Protein AF-A0A517RKE6-F1 (afdb_monomer_lite)

Sequence (267 aa):
MNTPPRKRRRRRPQQESSEEVYESPRRRRKKSSGKNQKKKASKPNVPVGLIAAVAGTVVIVIAIMVVDWKSLGQSIGLSSTSESLTKRLLSDQEEQASILASIKSEADAQAAGPKLIQLNEDMARTSFEISELQEAESLPLSERMALKKEFGEKSKASAARMAEEIQRIAKNPQLASTVRVIMSESGAARSRVTNELRLNKAKEGVNDDGYSPVTSSTELTNGMRIEFIDPFNMWKKGMISDVRNDGKVKVGSAFEYLDRDRLRIPD

Radius of gyration: 31.67 Å; chains: 1; bounding box: 51×92×103 Å

Secondary structure (DSSP, 8-state):
-----------------------------------------------HHHHHHHHHHHHHHHHHHHSS--S-----PPPHHHHHHHHHHHHHHHHHHHHHHH--SHHHHHHHHHHHHHHHHHHHHHHHHHHHHHHTT-S-HHHHHHHHHHHHHHHHHHHHHHHHHHHHHHTSHHHHHHHHHHHHHHHHHHHHHHHHHHHHHHHHGGG-TTEEE--TT----TT-EEEEE-TTS-EEEEEEEEE-TTS-EEETT-SSPBPGGGEEEE-

Structure (mmCIF, N/CA/C/O backbone):
data_AF-A0A517RKE6-F1
#
_entry.id   AF-A0A517RKE6-F1
#
loop_
_atom_site.group_PDB
_atom_site.id
_atom_site.type_symbol
_atom_site.label_atom_id
_atom_site.label_alt_id
_atom_site.label_comp_id
_atom_site.label_asym_id
_atom_site.label_entity_id
_atom_site.label_seq_id
_atom_site.pdbx_PDB_ins_code
_atom_site.Cartn_x
_atom_site.Cartn_y
_atom_site.Cartn_z
_atom_site.occupancy
_atom_site.B_iso_or_equiv
_atom_site.auth_seq_id
_atom_site.auth_comp_id
_atom_site.auth_asym_id
_atom_site.auth_atom_id
_atom_site.pdbx_PDB_model_num
ATOM 1 N N . MET A 1 1 ? 4.132 -50.942 70.464 1.00 34.34 1 MET A N 1
ATOM 2 C CA . MET A 1 1 ? 5.401 -51.530 70.939 1.00 34.34 1 MET A CA 1
ATOM 3 C C . MET A 1 1 ? 6.196 -52.066 69.750 1.00 34.34 1 MET A C 1
ATOM 5 O O . MET A 1 1 ? 5.630 -52.793 68.951 1.00 34.34 1 MET A O 1
ATOM 9 N N . ASN A 1 2 ? 7.456 -51.628 69.643 1.00 38.88 2 ASN A N 1
ATOM 10 C CA . ASN A 1 2 ? 8.681 -52.305 69.173 1.00 38.88 2 ASN A CA 1
ATOM 11 C C . ASN A 1 2 ? 8.657 -53.321 67.997 1.00 38.88 2 ASN A C 1
ATOM 13 O O . ASN A 1 2 ? 8.204 -54.449 68.135 1.00 38.88 2 ASN A O 1
ATOM 17 N N . THR A 1 3 ? 9.321 -52.945 66.893 1.00 48.56 3 THR A N 1
ATOM 18 C CA . THR A 1 3 ? 10.040 -53.800 65.901 1.00 48.56 3 THR A CA 1
ATOM 19 C C . THR A 1 3 ? 11.225 -54.560 66.548 1.00 48.56 3 THR A C 1
ATOM 21 O O . THR A 1 3 ? 11.686 -54.038 67.569 1.00 48.56 3 THR A O 1
ATOM 24 N N . PRO A 1 4 ? 11.830 -55.670 66.007 1.00 52.34 4 PRO A N 1
ATOM 25 C CA . PRO A 1 4 ? 12.577 -55.702 64.715 1.00 52.34 4 PRO A CA 1
ATOM 26 C C . PRO A 1 4 ? 12.740 -57.133 64.048 1.00 52.34 4 PRO A C 1
ATOM 28 O O . PRO A 1 4 ? 11.800 -57.910 64.146 1.00 52.34 4 PRO A O 1
ATOM 31 N N . PRO A 1 5 ? 13.812 -57.512 63.286 1.00 63.50 5 PRO A N 1
ATOM 32 C CA . PRO A 1 5 ? 13.819 -57.651 61.808 1.00 63.50 5 PRO A CA 1
ATOM 33 C C . PRO A 1 5 ? 14.438 -58.984 61.263 1.00 63.50 5 PRO A C 1
ATOM 35 O O . PRO A 1 5 ? 14.802 -59.849 62.052 1.00 63.50 5 PRO A O 1
ATOM 38 N N . ARG A 1 6 ? 14.665 -59.115 59.928 1.00 44.00 6 ARG A N 1
ATOM 39 C CA . ARG A 1 6 ? 15.804 -59.790 59.193 1.00 44.00 6 ARG A CA 1
ATOM 40 C C . ARG A 1 6 ? 15.348 -60.259 57.785 1.00 44.00 6 ARG A C 1
ATOM 42 O O . ARG A 1 6 ? 14.177 -60.527 57.607 1.00 44.00 6 ARG A O 1
ATOM 49 N N . LYS A 1 7 ? 16.155 -60.437 56.725 1.00 45.75 7 LYS A N 1
ATOM 50 C CA . LYS A 1 7 ? 17.602 -60.321 56.439 1.00 45.75 7 LYS A CA 1
ATOM 51 C C . LYS A 1 7 ? 17.782 -60.232 54.908 1.00 45.75 7 LYS A C 1
ATOM 53 O O . LYS A 1 7 ? 17.091 -60.909 54.159 1.00 45.75 7 LYS A O 1
ATOM 58 N N . ARG A 1 8 ? 18.783 -59.467 54.463 1.00 46.47 8 ARG A N 1
ATOM 59 C CA . ARG A 1 8 ? 19.349 -59.466 53.099 1.00 46.47 8 ARG A CA 1
ATOM 60 C C . ARG A 1 8 ? 19.766 -60.873 52.639 1.00 46.47 8 ARG A C 1
ATOM 62 O O . ARG A 1 8 ? 20.498 -61.539 53.368 1.00 46.47 8 ARG A O 1
ATOM 69 N N . ARG A 1 9 ? 19.526 -61.204 51.364 1.00 43.62 9 ARG A N 1
ATOM 70 C CA . ARG A 1 9 ? 20.436 -62.060 50.582 1.00 43.62 9 ARG A CA 1
ATOM 71 C C . ARG A 1 9 ? 20.782 -61.360 49.264 1.00 43.62 9 ARG A C 1
ATOM 73 O O . ARG A 1 9 ? 19.916 -60.843 48.570 1.00 43.62 9 ARG A O 1
ATOM 80 N N . ARG A 1 10 ? 22.083 -61.258 48.999 1.00 42.00 10 ARG A N 1
ATOM 81 C CA . ARG A 1 10 ? 22.723 -60.661 47.816 1.00 42.00 10 ARG A CA 1
ATOM 82 C C . ARG A 1 10 ? 23.441 -61.787 47.057 1.00 42.00 10 ARG A C 1
ATOM 84 O O . ARG A 1 10 ? 23.970 -62.665 47.733 1.00 42.00 10 ARG A O 1
ATOM 91 N N . ARG A 1 11 ? 23.608 -61.584 45.735 1.00 38.62 11 ARG A N 1
ATOM 92 C CA . ARG A 1 11 ? 24.621 -62.157 44.800 1.00 38.62 11 ARG A CA 1
ATOM 93 C C . ARG A 1 11 ? 24.336 -63.586 44.282 1.00 38.62 11 ARG A C 1
ATOM 95 O O . ARG A 1 11 ? 23.960 -64.419 45.084 1.00 38.62 11 ARG A O 1
ATOM 102 N N . ARG A 1 12 ? 24.548 -63.963 43.006 1.00 42.19 12 ARG A N 1
ATOM 103 C CA . ARG A 1 12 ? 25.047 -63.326 41.748 1.00 42.19 12 ARG A CA 1
ATOM 104 C C . ARG A 1 12 ? 24.775 -64.334 40.567 1.00 42.19 12 ARG A C 1
ATOM 106 O O . ARG A 1 12 ? 23.908 -65.173 40.770 1.00 42.19 12 ARG A O 1
ATOM 113 N N . PRO A 1 13 ? 25.397 -64.245 39.368 1.00 44.03 13 PRO A N 1
ATOM 114 C CA . PRO A 1 13 ? 24.747 -64.160 38.051 1.00 44.03 13 PRO A CA 1
ATOM 115 C C . PRO A 1 13 ? 24.769 -65.477 37.237 1.00 44.03 13 PRO A C 1
ATOM 117 O O . PRO A 1 13 ? 25.502 -66.402 37.574 1.00 44.03 13 PRO A O 1
ATOM 120 N N . GLN A 1 14 ? 24.075 -65.523 36.099 1.00 32.75 14 GLN A N 1
ATOM 121 C CA . GLN A 1 14 ? 24.435 -66.457 35.029 1.00 32.75 14 GLN A CA 1
ATOM 122 C C . GLN A 1 14 ? 24.325 -65.770 33.663 1.00 32.75 14 GLN A C 1
ATOM 124 O O . GLN A 1 14 ? 23.447 -64.933 33.457 1.00 32.75 14 GLN A O 1
ATOM 129 N N . GLN A 1 15 ? 25.322 -66.051 32.825 1.00 33.34 15 GLN A N 1
ATOM 130 C CA . GLN A 1 15 ? 25.652 -65.419 31.549 1.00 33.34 15 GLN A CA 1
ATOM 131 C C . GLN A 1 15 ? 24.703 -65.798 30.403 1.00 33.34 15 GLN A C 1
ATOM 133 O O . GLN A 1 15 ? 24.246 -66.931 30.320 1.00 33.34 15 GLN A O 1
ATOM 138 N N . GLU A 1 16 ? 24.483 -64.791 29.554 1.00 31.39 16 GLU A N 1
ATOM 139 C CA . GLU A 1 16 ? 24.402 -64.757 28.082 1.00 31.39 16 GLU A CA 1
ATOM 140 C C . GLU A 1 16 ? 24.050 -66.024 27.281 1.00 31.39 16 GLU A C 1
ATOM 142 O O . GLU A 1 16 ? 24.793 -67.001 27.256 1.00 31.39 16 GLU A O 1
ATOM 147 N N . SER A 1 17 ? 23.036 -65.872 26.422 1.00 31.25 17 SER A N 1
ATOM 148 C CA . SER A 1 17 ? 23.159 -66.232 25.006 1.00 31.25 17 SER A CA 1
ATOM 149 C C . SER A 1 17 ? 22.578 -65.110 24.138 1.00 31.25 17 SER A C 1
ATOM 151 O O . SER A 1 17 ? 21.454 -64.654 24.345 1.00 31.25 17 SER A O 1
ATOM 153 N N . SER A 1 18 ? 23.418 -64.668 23.214 1.00 31.77 18 SER A N 1
ATOM 154 C CA . SER A 1 18 ? 23.251 -63.740 22.097 1.00 31.77 18 SER A CA 1
ATOM 155 C C . SER A 1 18 ? 21.932 -63.843 21.322 1.00 31.77 18 SER A C 1
ATOM 157 O O . SER A 1 18 ? 21.554 -64.936 20.920 1.00 31.77 18 SER A O 1
ATOM 159 N N . GLU A 1 19 ? 21.288 -62.706 21.045 1.00 33.44 19 GLU A N 1
ATOM 160 C CA . GLU A 1 19 ? 21.171 -62.125 19.693 1.00 33.44 19 GLU A CA 1
ATOM 161 C C . GLU A 1 19 ? 20.311 -60.848 19.705 1.00 33.44 19 GLU A C 1
ATOM 163 O O . GLU A 1 19 ? 19.530 -60.581 20.619 1.00 33.44 19 GLU A O 1
ATOM 168 N N . GLU A 1 20 ? 20.587 -59.998 18.725 1.00 34.97 20 GLU A N 1
ATOM 169 C CA . GLU A 1 20 ? 20.408 -58.551 18.709 1.00 34.97 20 GLU A CA 1
ATOM 170 C C . GLU A 1 20 ? 18.948 -58.102 18.527 1.00 34.97 20 GLU A C 1
ATOM 172 O O . GLU A 1 20 ? 18.309 -58.386 17.517 1.00 34.97 20 GLU A O 1
ATOM 177 N N . VAL A 1 21 ? 18.441 -57.286 19.459 1.00 36.25 21 VAL A N 1
ATOM 178 C CA . VAL A 1 21 ? 17.276 -56.422 19.216 1.00 36.25 21 VAL A CA 1
ATOM 179 C C . VAL A 1 21 ? 17.723 -54.975 19.376 1.00 36.25 21 VAL A C 1
ATOM 181 O O . VAL A 1 21 ? 18.062 -54.517 20.466 1.00 36.25 21 VAL A O 1
ATOM 184 N N . TYR A 1 22 ? 17.744 -54.262 18.255 1.00 30.83 22 TYR A N 1
ATOM 185 C CA . TYR A 1 22 ? 18.091 -52.850 18.148 1.00 30.83 22 TYR A CA 1
ATOM 186 C C . TYR A 1 22 ? 17.104 -51.979 18.957 1.00 30.83 22 TYR A C 1
ATOM 188 O O . TYR A 1 22 ? 15.970 -51.740 18.538 1.00 30.83 22 TYR A O 1
ATOM 196 N N . GLU A 1 23 ? 17.522 -51.506 20.139 1.00 35.25 23 GLU A N 1
ATOM 197 C CA . GLU A 1 23 ? 16.774 -50.559 20.979 1.00 35.25 23 GLU A CA 1
ATOM 198 C C . GLU A 1 23 ? 17.012 -49.101 20.532 1.00 35.25 23 GLU A C 1
ATOM 200 O O . GLU A 1 23 ? 18.118 -48.568 20.598 1.00 35.25 23 GLU A O 1
ATOM 205 N N . SER A 1 24 ? 15.936 -48.414 20.136 1.00 41.75 24 SER A N 1
ATOM 206 C CA . SER A 1 24 ? 15.917 -46.960 19.900 1.00 41.75 24 SER A CA 1
ATOM 207 C C . SER A 1 24 ? 16.280 -46.130 21.160 1.00 41.75 24 SER A C 1
ATOM 209 O O . SER A 1 24 ? 16.018 -46.572 22.284 1.00 41.75 24 SER A O 1
ATOM 211 N N . PRO A 1 25 ? 16.833 -44.900 21.035 1.00 42.69 25 PRO A N 1
ATOM 212 C CA . PRO A 1 25 ? 17.435 -44.182 22.163 1.00 42.69 25 PRO A CA 1
ATOM 213 C C . PRO A 1 25 ? 16.426 -43.783 23.252 1.00 42.69 25 PRO A C 1
ATOM 215 O O . PRO A 1 25 ? 15.583 -42.894 23.098 1.00 42.69 25 PRO A O 1
ATOM 218 N N . ARG A 1 26 ? 16.561 -44.419 24.416 1.00 36.44 26 ARG A N 1
ATOM 219 C CA . ARG A 1 26 ? 15.717 -44.235 25.600 1.00 36.44 26 ARG A CA 1
ATOM 220 C C . ARG A 1 26 ? 15.965 -42.867 26.257 1.00 36.44 26 ARG A C 1
ATOM 222 O O . ARG A 1 26 ? 16.942 -42.645 26.971 1.00 36.44 26 ARG A O 1
ATOM 229 N N . ARG A 1 27 ? 15.035 -41.934 26.038 1.00 40.75 27 ARG A N 1
ATOM 230 C CA . ARG A 1 27 ? 15.009 -40.572 26.605 1.00 40.75 27 ARG A CA 1
ATOM 231 C C . ARG A 1 27 ? 15.005 -40.612 28.147 1.00 40.75 27 ARG A C 1
ATOM 233 O O . ARG A 1 27 ? 14.065 -41.099 28.777 1.00 40.75 27 ARG A O 1
ATOM 240 N N . ARG A 1 28 ? 16.062 -40.076 28.765 1.00 42.94 28 ARG A N 1
ATOM 241 C CA . ARG A 1 28 ? 16.289 -40.001 30.222 1.00 42.94 28 ARG A CA 1
ATOM 242 C C . ARG A 1 28 ? 15.148 -39.251 30.935 1.00 42.94 28 ARG A C 1
ATOM 244 O O . ARG A 1 28 ? 15.061 -38.027 30.856 1.00 42.94 28 ARG A O 1
ATOM 251 N N . ARG A 1 29 ? 14.291 -39.967 31.675 1.00 38.94 29 ARG A N 1
ATOM 252 C CA . ARG A 1 29 ? 13.269 -39.369 32.559 1.00 38.94 29 ARG A CA 1
ATOM 253 C C . ARG A 1 29 ? 13.948 -38.688 33.756 1.00 38.94 29 ARG A C 1
ATOM 255 O O . ARG A 1 29 ? 14.515 -39.362 34.616 1.00 38.94 29 ARG A O 1
ATOM 262 N N . LYS A 1 30 ? 13.899 -37.352 33.823 1.00 39.66 30 LYS A N 1
ATOM 263 C CA . LYS A 1 30 ? 14.250 -36.593 35.036 1.00 39.66 30 LYS A CA 1
ATOM 264 C C . LYS A 1 30 ? 13.141 -36.758 36.081 1.00 39.66 30 LYS A C 1
ATOM 266 O O . LYS A 1 30 ? 11.960 -36.654 35.764 1.00 39.66 30 LYS A O 1
ATOM 271 N N . LYS A 1 31 ? 13.561 -37.033 37.318 1.00 33.66 31 LYS A N 1
ATOM 272 C CA . LYS A 1 31 ? 12.717 -37.185 38.507 1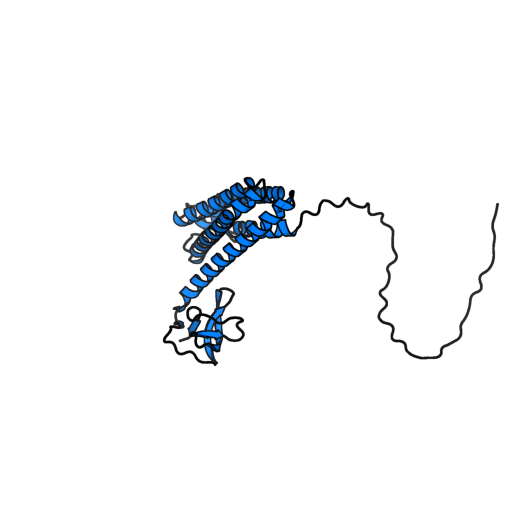.00 33.66 31 LYS A CA 1
ATOM 273 C C . LYS A 1 31 ? 11.985 -35.877 38.818 1.00 33.66 31 LYS A C 1
ATOM 275 O O . LYS A 1 31 ? 12.591 -34.809 38.818 1.00 33.66 31 LYS A O 1
ATOM 280 N N . SER A 1 32 ? 10.696 -36.003 39.104 1.00 37.50 32 SER A N 1
ATOM 281 C CA . SER A 1 32 ? 9.809 -34.955 39.597 1.00 37.50 32 SER A CA 1
ATOM 282 C C . SER A 1 32 ? 10.266 -34.455 40.970 1.00 37.50 32 SER A C 1
ATOM 284 O O . SER A 1 32 ? 10.219 -35.211 41.941 1.00 37.50 32 SER A O 1
ATOM 286 N N . SER A 1 33 ? 10.670 -33.186 41.067 1.00 35.09 33 SER A N 1
ATOM 287 C CA . SER A 1 33 ? 10.637 -32.450 42.333 1.00 35.09 33 SER A CA 1
ATOM 288 C C . SER A 1 33 ? 9.380 -31.582 42.355 1.00 35.09 33 SER A C 1
ATOM 290 O O . SER A 1 33 ? 9.033 -30.920 41.376 1.00 35.09 33 SER A O 1
ATOM 292 N N . GLY A 1 34 ? 8.640 -31.678 43.458 1.00 45.34 34 GLY A N 1
ATOM 293 C CA . GLY A 1 34 ? 7.351 -31.031 43.634 1.00 45.34 34 GLY A CA 1
ATOM 294 C C . GLY A 1 34 ? 7.454 -29.510 43.602 1.00 45.34 34 GLY A C 1
ATOM 295 O O . GLY A 1 34 ? 8.245 -28.900 44.318 1.00 45.34 34 GLY A O 1
ATOM 296 N N . LYS A 1 35 ? 6.581 -28.895 42.807 1.00 35.66 35 LYS A N 1
ATOM 297 C CA . LYS A 1 35 ? 6.149 -27.514 42.997 1.00 35.66 35 LYS A CA 1
ATOM 298 C C . LYS A 1 35 ? 4.649 -27.488 42.734 1.00 35.66 35 LYS A C 1
ATOM 300 O O . LYS A 1 35 ? 4.219 -27.629 41.594 1.00 35.66 35 LYS A O 1
ATOM 305 N N . ASN A 1 36 ? 3.866 -27.341 43.801 1.00 41.03 36 ASN A N 1
ATOM 306 C CA . ASN A 1 36 ? 2.440 -27.038 43.725 1.00 41.03 36 ASN A CA 1
ATOM 307 C C . ASN A 1 36 ? 2.265 -25.709 42.977 1.00 41.03 36 ASN A C 1
ATOM 309 O O . ASN A 1 36 ? 2.317 -24.633 43.574 1.00 41.03 36 ASN A O 1
ATOM 313 N N . GLN A 1 37 ? 2.094 -25.767 41.657 1.00 37.19 37 GLN A N 1
ATOM 314 C CA . GLN A 1 37 ? 1.622 -24.627 40.888 1.00 37.19 37 GLN A CA 1
ATOM 315 C C . GLN A 1 37 ? 0.110 -24.548 41.077 1.00 37.19 37 GLN A C 1
ATOM 317 O O . GLN A 1 37 ? -0.646 -25.375 40.573 1.00 37.19 37 GLN A O 1
ATOM 322 N N . LYS A 1 38 ? -0.318 -23.542 41.848 1.00 41.28 38 LYS A N 1
ATOM 323 C CA . LYS A 1 38 ? -1.710 -23.091 41.907 1.00 41.28 38 LYS A CA 1
ATOM 324 C C . LYS A 1 38 ? -2.243 -23.009 40.473 1.00 41.28 38 LYS A C 1
ATOM 326 O O . LYS A 1 38 ? -1.639 -22.322 39.647 1.00 41.28 38 LYS A O 1
ATOM 331 N N . LYS A 1 39 ? -3.354 -23.698 40.185 1.00 39.50 39 LYS A N 1
ATOM 332 C CA . LYS A 1 39 ? -4.101 -23.527 38.934 1.00 39.50 39 LYS A CA 1
ATOM 333 C C . LYS A 1 39 ? -4.463 -22.045 38.832 1.00 39.50 39 LYS A C 1
ATOM 335 O O . LYS A 1 39 ? -5.336 -21.571 39.553 1.00 39.50 39 LYS A O 1
ATOM 340 N N . LYS A 1 40 ? -3.735 -21.294 38.001 1.00 37.28 40 LYS A N 1
ATOM 341 C CA . LYS A 1 40 ? -4.142 -19.941 37.628 1.00 37.28 40 LYS A CA 1
ATOM 342 C C . LYS A 1 40 ? -5.471 -20.096 36.903 1.00 37.28 40 LYS A C 1
ATOM 344 O O . LYS A 1 40 ? -5.540 -20.845 35.931 1.00 37.28 40 LYS A O 1
ATOM 349 N N . ALA A 1 41 ? -6.504 -19.425 37.404 1.00 37.78 41 ALA A N 1
ATOM 350 C CA . ALA A 1 41 ? -7.743 -19.242 36.672 1.00 37.78 41 ALA A CA 1
ATOM 351 C C . ALA A 1 41 ? -7.386 -18.788 35.251 1.00 37.78 41 ALA A C 1
ATOM 353 O O . ALA A 1 41 ? -6.631 -17.824 35.076 1.00 37.78 41 ALA A O 1
ATOM 354 N N . SER A 1 42 ? -7.853 -19.534 34.251 1.00 38.16 42 SER A N 1
ATOM 355 C CA . SER A 1 42 ? -7.727 -19.144 32.856 1.00 38.16 42 SER A CA 1
ATOM 356 C C . SER A 1 42 ? -8.440 -17.807 32.705 1.00 38.16 42 SER A C 1
ATOM 358 O O . SER A 1 42 ? -9.665 -17.737 32.799 1.00 38.16 42 SER A O 1
ATOM 360 N N . LYS A 1 43 ? -7.670 -16.734 32.515 1.00 45.28 43 LYS A N 1
ATOM 361 C CA . LYS A 1 43 ? -8.223 -15.487 31.991 1.00 45.28 43 LYS A CA 1
ATOM 362 C C . LYS A 1 43 ? -8.943 -15.825 30.678 1.00 45.28 43 LYS A C 1
ATOM 364 O O . LYS A 1 43 ? -8.468 -16.720 29.972 1.00 45.28 43 LYS A O 1
ATOM 369 N N . PRO A 1 44 ? -10.065 -15.164 30.355 1.00 41.47 44 PRO A N 1
ATOM 370 C CA . PRO A 1 44 ? -10.748 -15.405 29.094 1.00 41.47 44 PRO A CA 1
ATOM 371 C C . PRO A 1 44 ? -9.736 -15.210 27.963 1.00 41.47 44 PRO A C 1
ATOM 373 O O . PRO A 1 44 ? -9.052 -14.186 27.910 1.00 41.47 44 PRO A O 1
ATOM 376 N N . ASN A 1 45 ? -9.588 -16.231 27.118 1.00 43.91 45 ASN A N 1
ATOM 377 C CA . ASN A 1 45 ? -8.782 -16.162 25.908 1.00 43.91 45 ASN A CA 1
ATOM 378 C C . ASN A 1 45 ? -9.397 -15.084 25.014 1.00 43.91 45 ASN A C 1
ATOM 380 O O . ASN A 1 45 ? -10.311 -15.362 24.242 1.00 43.91 45 ASN A O 1
ATOM 384 N N . VAL A 1 46 ? -8.910 -13.849 25.124 1.00 46.75 46 VAL A N 1
ATOM 385 C CA . VAL A 1 46 ? -9.116 -12.859 24.071 1.00 46.75 46 VAL A CA 1
ATOM 386 C C . VAL A 1 46 ? -8.433 -13.450 22.838 1.00 46.75 46 VAL A C 1
ATOM 388 O O . VAL A 1 46 ? -7.243 -13.776 22.916 1.00 46.75 46 VAL A O 1
ATOM 391 N N . PRO A 1 47 ? -9.157 -13.695 21.735 1.00 47.09 47 PRO A N 1
ATOM 392 C CA . PRO A 1 47 ? -8.595 -14.393 20.595 1.00 47.09 47 PRO A CA 1
ATOM 393 C C . PRO A 1 47 ? -7.480 -13.525 20.016 1.00 47.09 47 PRO A C 1
ATOM 395 O O . PRO A 1 47 ? -7.724 -12.482 19.415 1.00 47.09 47 PRO A O 1
ATOM 398 N N . VAL A 1 48 ? -6.239 -13.976 20.200 1.00 46.91 48 VAL A N 1
ATOM 399 C CA . VAL A 1 48 ? -5.006 -13.323 19.733 1.00 46.91 48 VAL A CA 1
ATOM 400 C C . VAL A 1 48 ? -5.085 -12.965 18.239 1.00 46.91 48 VAL A C 1
ATOM 402 O O . VAL A 1 48 ? -4.516 -11.968 17.811 1.00 46.91 48 VAL A O 1
ATOM 405 N N . GLY A 1 49 ? -5.866 -13.716 17.454 1.00 43.19 49 GLY A N 1
ATOM 406 C CA . GLY A 1 49 ? -6.108 -13.452 16.034 1.00 43.19 49 GLY A CA 1
ATOM 407 C C . GLY A 1 49 ? -6.943 -12.204 15.720 1.00 43.19 49 GLY A C 1
ATOM 408 O O . GLY A 1 49 ? -6.774 -11.646 14.640 1.00 43.19 49 GLY A O 1
ATOM 409 N N . LEU A 1 50 ? -7.810 -11.743 16.630 1.00 43.28 50 LEU A N 1
ATOM 410 C CA . LEU A 1 50 ? -8.517 -10.466 16.475 1.00 43.28 50 LEU A CA 1
ATOM 411 C C . LEU A 1 50 ? -7.555 -9.306 16.727 1.00 43.28 50 LEU A C 1
ATOM 413 O O . LEU A 1 50 ? -7.457 -8.396 15.915 1.00 43.28 50 LEU A O 1
ATOM 417 N N . ILE A 1 51 ? -6.786 -9.384 17.815 1.00 41.91 51 ILE A N 1
ATOM 418 C CA . ILE A 1 51 ? -5.774 -8.373 18.126 1.00 41.91 51 ILE A CA 1
ATOM 419 C C . ILE A 1 51 ? -4.755 -8.300 16.984 1.00 41.91 51 ILE A C 1
ATOM 421 O O . ILE A 1 51 ? -4.428 -7.205 16.569 1.00 41.91 51 ILE A O 1
ATOM 425 N N . ALA A 1 52 ? -4.320 -9.425 16.410 1.00 46.84 52 ALA A N 1
ATOM 426 C CA . ALA A 1 52 ? -3.373 -9.434 15.293 1.00 46.84 52 ALA A CA 1
ATOM 427 C C . ALA A 1 52 ? -3.957 -8.902 13.969 1.00 46.84 52 ALA A C 1
ATOM 429 O O . ALA A 1 52 ? -3.283 -8.139 13.285 1.00 46.84 52 ALA A O 1
ATOM 430 N N . ALA A 1 53 ? -5.193 -9.269 13.607 1.00 46.25 53 ALA A N 1
ATOM 431 C CA . ALA A 1 53 ? -5.824 -8.792 12.371 1.00 46.25 53 ALA A CA 1
ATOM 432 C C . ALA A 1 53 ? -6.113 -7.289 12.430 1.00 46.25 53 ALA A C 1
ATOM 434 O O . ALA A 1 53 ? -5.841 -6.563 11.479 1.00 46.25 53 ALA A O 1
ATOM 435 N N . VAL A 1 54 ? -6.597 -6.817 13.578 1.00 46.94 54 VAL A N 1
ATOM 436 C CA . VAL A 1 54 ? -6.964 -5.416 13.740 1.00 46.94 54 VAL A CA 1
ATOM 437 C C . VAL A 1 54 ? -5.740 -4.541 14.054 1.00 46.94 54 VAL A C 1
ATOM 439 O O . VAL A 1 54 ? -5.631 -3.428 13.535 1.00 46.94 54 VAL A O 1
ATOM 442 N N . ALA A 1 55 ? -4.751 -5.062 14.794 1.00 43.41 55 ALA A N 1
ATOM 443 C CA . ALA A 1 55 ? -3.446 -4.412 14.916 1.00 43.41 55 ALA A CA 1
ATOM 444 C C . ALA A 1 55 ? -2.714 -4.365 13.572 1.00 43.41 55 ALA A C 1
ATOM 446 O O . ALA A 1 55 ? -2.057 -3.372 13.309 1.00 43.41 55 ALA A O 1
ATOM 447 N N . GLY A 1 56 ? -2.854 -5.360 12.691 1.00 46.53 56 GLY A N 1
ATOM 448 C CA . GLY A 1 56 ? -2.246 -5.334 11.356 1.00 46.53 56 GLY A CA 1
ATOM 449 C C . GLY A 1 56 ? -2.673 -4.112 10.538 1.00 46.53 56 GLY A C 1
ATOM 450 O O . GLY A 1 56 ? -1.833 -3.412 9.985 1.00 46.53 56 GLY A O 1
ATOM 451 N N . THR A 1 57 ? -3.964 -3.785 10.540 1.00 47.31 57 THR A N 1
ATOM 452 C CA . THR A 1 57 ? -4.501 -2.590 9.868 1.00 47.31 57 THR A CA 1
ATOM 453 C C . THR A 1 57 ? -4.111 -1.275 10.546 1.00 47.31 57 THR A C 1
ATOM 455 O O . THR A 1 57 ? -3.700 -0.342 9.859 1.00 47.31 57 THR A O 1
ATOM 458 N N . VAL A 1 58 ? -4.168 -1.201 11.882 1.00 45.47 58 VAL A N 1
ATOM 459 C CA . VAL A 1 58 ? -3.857 0.030 12.639 1.00 45.47 58 VAL A CA 1
ATOM 460 C C . VAL A 1 58 ? -2.351 0.331 12.662 1.00 45.47 58 VAL A C 1
ATOM 462 O O . VAL A 1 58 ? -1.936 1.478 12.504 1.00 45.47 58 VAL A O 1
ATOM 465 N N . VAL A 1 59 ? -1.501 -0.690 12.802 1.00 45.00 59 VAL A N 1
ATOM 466 C CA . VAL A 1 59 ? -0.041 -0.542 12.940 1.00 45.00 59 VAL A CA 1
ATOM 467 C C . VAL A 1 59 ? 0.614 -0.055 11.649 1.00 45.00 59 VAL A C 1
ATOM 469 O O . VAL A 1 59 ? 1.556 0.732 11.718 1.00 45.00 59 VAL A O 1
ATOM 472 N N . ILE A 1 60 ? 0.112 -0.442 10.471 1.00 46.94 60 ILE A N 1
ATOM 473 C CA . ILE A 1 60 ? 0.717 -0.001 9.203 1.00 46.94 60 ILE A CA 1
ATOM 474 C C . ILE A 1 60 ? 0.496 1.506 8.987 1.00 46.94 60 ILE A C 1
ATOM 476 O O . ILE A 1 60 ? 1.368 2.167 8.433 1.00 46.94 60 ILE A O 1
ATOM 480 N N . VAL A 1 61 ? -0.609 2.100 9.467 1.00 42.56 61 VAL A N 1
ATOM 481 C CA . VAL A 1 61 ? -0.787 3.566 9.380 1.00 42.56 61 VAL A CA 1
ATOM 482 C C . VAL A 1 61 ? 0.187 4.308 10.310 1.00 42.56 61 VAL A C 1
ATOM 484 O O . VAL A 1 61 ? 0.737 5.341 9.940 1.00 42.56 61 VAL A O 1
ATOM 487 N N . ILE A 1 62 ? 0.473 3.752 11.492 1.00 41.56 62 ILE A N 1
ATOM 488 C CA . ILE A 1 62 ? 1.470 4.302 12.428 1.00 41.56 62 ILE A CA 1
ATOM 489 C C . ILE A 1 62 ? 2.886 4.204 11.840 1.00 41.56 62 ILE A C 1
ATOM 491 O O . ILE A 1 62 ? 3.707 5.094 12.060 1.00 41.56 62 ILE A O 1
ATOM 495 N N . ALA A 1 63 ? 3.183 3.142 11.085 1.00 41.41 63 ALA A N 1
ATOM 496 C CA . ALA A 1 63 ? 4.518 2.900 10.546 1.00 41.41 63 ALA A CA 1
ATOM 497 C C . ALA A 1 63 ? 4.990 4.011 9.591 1.00 41.41 63 ALA A C 1
ATOM 499 O O . ALA A 1 63 ? 6.140 4.434 9.692 1.00 41.41 63 ALA A O 1
ATOM 500 N N . ILE A 1 64 ? 4.089 4.547 8.759 1.00 47.34 64 ILE A N 1
ATOM 501 C CA . ILE A 1 64 ? 4.380 5.657 7.832 1.00 47.34 64 ILE A CA 1
ATOM 502 C C . ILE A 1 64 ? 4.770 6.942 8.583 1.00 47.34 64 ILE A C 1
ATOM 504 O O . ILE A 1 64 ? 5.628 7.688 8.127 1.00 47.34 64 ILE A O 1
ATOM 508 N N . MET A 1 65 ? 4.198 7.174 9.769 1.00 47.75 65 MET A N 1
ATOM 509 C CA . MET A 1 65 ? 4.459 8.371 10.583 1.00 47.75 65 MET A CA 1
ATOM 510 C C . MET A 1 65 ? 5.634 8.216 11.567 1.00 47.75 65 MET A C 1
ATOM 512 O O . MET A 1 65 ? 6.182 9.213 12.040 1.00 47.75 65 MET A O 1
ATOM 516 N N . VAL A 1 66 ? 6.006 6.987 11.946 1.00 41.59 66 VAL A N 1
ATOM 517 C CA . VAL A 1 66 ? 6.911 6.747 13.089 1.00 41.59 66 VAL A CA 1
ATOM 518 C C . VAL A 1 66 ? 8.250 6.117 12.704 1.00 41.59 66 VAL A C 1
ATOM 520 O O . VAL A 1 66 ? 9.228 6.346 13.423 1.00 41.59 66 VAL A O 1
ATOM 523 N N . VAL A 1 67 ? 8.341 5.328 11.629 1.00 38.56 67 VAL A N 1
ATOM 524 C CA . VAL A 1 67 ? 9.446 4.358 11.529 1.00 38.56 67 VAL A CA 1
ATOM 525 C C . VAL A 1 67 ? 10.770 4.933 11.017 1.00 38.56 67 VAL A C 1
ATOM 527 O O . VAL A 1 67 ? 11.787 4.449 11.502 1.00 38.56 67 VAL A O 1
ATOM 530 N N . ASP A 1 68 ? 10.821 6.011 10.220 1.00 41.19 68 ASP A N 1
ATOM 531 C CA . ASP A 1 68 ? 12.105 6.388 9.582 1.00 41.19 68 ASP A CA 1
ATOM 532 C C . ASP A 1 68 ? 12.596 7.837 9.707 1.00 41.19 68 ASP A C 1
ATOM 534 O O . ASP A 1 68 ? 13.408 8.304 8.921 1.00 41.19 68 ASP A O 1
ATOM 538 N N . TRP A 1 69 ? 12.172 8.587 10.726 1.00 45.69 69 TRP A N 1
ATOM 539 C CA . TRP A 1 69 ? 12.626 9.983 10.912 1.00 45.69 69 TRP A CA 1
ATOM 540 C C . TRP A 1 69 ? 13.537 10.161 12.132 1.00 45.69 69 TRP A C 1
ATOM 542 O O . TRP A 1 69 ? 13.367 11.074 12.949 1.00 45.69 69 TRP A O 1
ATOM 552 N N . LYS A 1 70 ? 14.460 9.221 12.345 1.00 35.75 70 LYS A N 1
ATOM 553 C CA . LYS A 1 70 ? 15.405 9.221 13.473 1.00 35.75 70 LYS A CA 1
ATOM 554 C C . LYS A 1 70 ? 16.726 9.932 13.124 1.00 35.75 70 LYS A C 1
ATOM 556 O O . LYS A 1 70 ? 17.758 9.287 13.171 1.00 35.75 70 LYS A O 1
ATOM 561 N N . SER A 1 71 ? 16.724 11.246 12.880 1.00 31.17 71 SER A N 1
ATOM 562 C CA . SER A 1 71 ? 17.838 12.129 13.302 1.00 31.17 71 SER A CA 1
ATOM 563 C C . SER A 1 71 ? 17.646 13.596 12.900 1.00 31.17 71 SER A C 1
ATOM 565 O O . SER A 1 71 ? 17.331 13.873 11.750 1.00 31.17 71 SER A O 1
ATOM 567 N N . LEU A 1 72 ? 18.016 14.483 13.837 1.00 35.44 72 LEU A N 1
ATOM 568 C CA . LEU A 1 72 ? 18.446 15.887 13.673 1.00 35.44 72 LEU A CA 1
ATOM 569 C C . LEU A 1 72 ? 17.356 16.964 13.544 1.00 35.44 72 LEU A C 1
ATOM 571 O O . LEU A 1 72 ? 16.341 16.785 12.895 1.00 35.44 72 LEU A O 1
ATOM 575 N N . GLY A 1 73 ? 17.540 18.055 14.294 1.00 33.75 73 GLY A N 1
ATOM 576 C CA . GLY A 1 73 ? 16.470 18.949 14.729 1.00 33.75 73 GLY A CA 1
ATOM 577 C C . GLY A 1 73 ? 16.396 20.336 14.083 1.00 33.75 73 GLY A C 1
ATOM 578 O O . GLY A 1 73 ? 17.245 20.741 13.303 1.00 33.75 73 GLY A O 1
ATOM 579 N N . GLN A 1 74 ? 15.369 21.037 14.577 1.00 37.03 74 GLN A N 1
ATOM 580 C CA . GLN A 1 74 ? 14.930 22.428 14.406 1.00 37.03 74 GLN A CA 1
ATOM 581 C C . GLN A 1 74 ? 14.190 22.837 13.11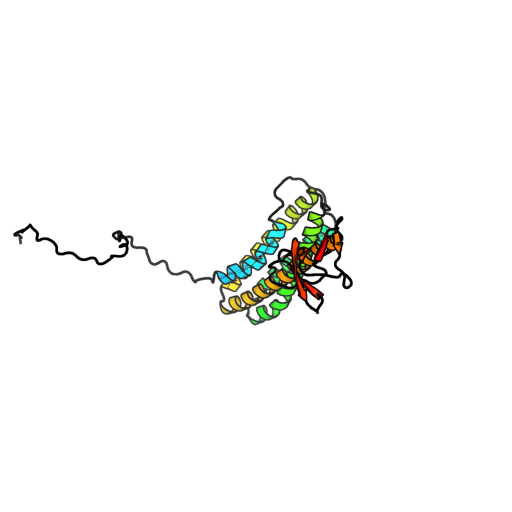8 1.00 37.03 74 GLN A C 1
ATOM 583 O O . GLN A 1 74 ? 14.394 22.337 12.022 1.00 37.03 74 GLN A O 1
ATOM 588 N N . SER A 1 75 ? 13.214 23.705 13.384 1.00 40.94 75 SER A N 1
ATOM 589 C CA . SER A 1 75 ? 11.976 24.045 12.680 1.00 40.94 75 SER A CA 1
ATOM 590 C C . SER A 1 75 ? 12.144 24.950 11.466 1.00 40.94 75 SER A C 1
ATOM 592 O O . SER A 1 75 ? 12.912 25.898 11.564 1.00 40.94 75 SER A O 1
ATOM 594 N N . ILE A 1 76 ? 11.302 24.749 10.445 1.00 39.72 76 ILE A N 1
ATOM 595 C CA . ILE A 1 76 ? 10.749 25.750 9.507 1.00 39.72 76 ILE A CA 1
ATOM 596 C C . ILE A 1 76 ? 9.433 25.172 8.934 1.00 39.72 76 ILE A C 1
ATOM 598 O O . ILE A 1 76 ? 9.220 23.961 8.996 1.00 39.72 76 ILE A O 1
ATOM 602 N N . GLY A 1 77 ? 8.531 26.055 8.488 1.00 47.59 77 GLY A N 1
ATOM 603 C CA . GLY A 1 77 ? 7.179 25.748 8.011 1.00 47.59 77 GLY A CA 1
ATOM 604 C C . GLY A 1 77 ? 7.119 24.756 6.849 1.00 47.59 77 GLY A C 1
ATOM 605 O O . GLY A 1 77 ? 8.063 24.619 6.081 1.00 47.59 77 GLY A O 1
ATOM 606 N N . LEU A 1 78 ? 5.991 24.059 6.772 1.00 54.66 78 LEU A N 1
ATOM 607 C CA . LEU A 1 78 ? 5.735 22.957 5.856 1.00 54.66 78 LEU A CA 1
ATOM 608 C C . LEU A 1 78 ? 5.371 23.468 4.462 1.00 54.66 78 LEU A C 1
ATOM 610 O O . LEU A 1 78 ? 4.631 24.444 4.330 1.00 54.66 78 LEU A O 1
ATOM 614 N N . SER A 1 79 ? 5.820 22.778 3.416 1.00 62.56 79 SER A N 1
ATOM 615 C CA . SER A 1 79 ? 5.222 22.916 2.089 1.00 62.56 79 SER A CA 1
ATOM 616 C C . SER A 1 79 ? 3.715 22.629 2.164 1.00 62.56 79 SER A C 1
ATOM 618 O O . SER A 1 79 ? 3.280 21.641 2.762 1.00 62.56 79 SER A O 1
ATOM 620 N N . SER A 1 80 ? 2.900 23.485 1.539 1.00 65.19 80 SER A N 1
ATOM 621 C CA . SER A 1 80 ? 1.431 23.408 1.608 1.00 65.19 80 SER A CA 1
ATOM 622 C C . SER A 1 80 ? 0.886 22.041 1.173 1.00 65.19 80 SER A C 1
ATOM 624 O O . SER A 1 80 ? -0.079 21.542 1.753 1.00 65.19 80 SER A O 1
ATOM 626 N N . THR A 1 81 ? 1.540 21.398 0.201 1.00 72.50 81 THR A N 1
ATOM 627 C CA . THR A 1 81 ? 1.194 20.057 -0.282 1.00 72.50 81 THR A CA 1
ATOM 628 C C . THR A 1 81 ? 1.412 18.990 0.791 1.00 72.50 81 THR A C 1
ATOM 630 O O . THR A 1 81 ? 0.483 18.247 1.102 1.00 72.50 81 THR A O 1
ATOM 633 N N . SER A 1 82 ? 2.590 18.928 1.420 1.00 69.81 82 SER A N 1
ATOM 634 C CA . SER A 1 82 ? 2.890 17.890 2.417 1.00 69.81 82 SER A CA 1
ATOM 635 C C . SER A 1 82 ? 2.074 18.050 3.699 1.00 69.81 82 SER A C 1
ATOM 637 O O . SER A 1 82 ? 1.595 17.061 4.262 1.00 69.81 82 SER A O 1
ATOM 639 N N . GLU A 1 83 ? 1.834 19.292 4.121 1.00 72.88 83 GLU A N 1
ATOM 640 C CA . GLU A 1 83 ? 0.948 19.604 5.238 1.00 72.88 83 GLU A CA 1
ATOM 641 C C . GLU A 1 83 ? -0.487 19.148 4.950 1.00 72.88 83 GLU A C 1
ATOM 643 O O . GLU A 1 83 ? -1.117 18.522 5.805 1.00 72.88 83 GLU A O 1
ATOM 648 N N . SER A 1 84 ? -0.997 19.408 3.740 1.00 81.06 84 SER A N 1
ATOM 649 C CA . SER A 1 84 ? -2.349 19.001 3.344 1.00 81.06 84 SER A CA 1
ATOM 650 C C . SER A 1 84 ? -2.521 17.478 3.328 1.00 81.06 84 SER A C 1
ATOM 652 O O . SER A 1 84 ? -3.498 16.972 3.884 1.00 81.06 84 SER A O 1
ATOM 654 N N . LEU A 1 85 ? -1.543 16.739 2.793 1.00 80.12 85 LEU A N 1
ATOM 655 C CA . LEU A 1 85 ? -1.560 15.274 2.763 1.00 80.12 85 LEU A CA 1
ATOM 656 C C . LEU A 1 85 ? -1.472 14.684 4.170 1.00 80.12 85 LEU A C 1
ATOM 658 O O . LEU A 1 85 ? -2.195 13.751 4.511 1.00 80.12 85 LEU A O 1
ATOM 662 N N . THR A 1 86 ? -0.634 15.261 5.027 1.00 77.50 86 THR A N 1
ATOM 663 C CA . THR A 1 86 ? -0.470 14.784 6.406 1.00 77.50 86 THR A CA 1
ATOM 664 C C . THR A 1 86 ? -1.714 15.078 7.251 1.00 77.50 86 THR A C 1
ATOM 666 O O . THR A 1 86 ? -2.144 14.228 8.034 1.00 77.50 86 THR A O 1
ATOM 669 N N . LYS A 1 87 ? -2.352 16.242 7.052 1.00 82.94 87 LYS A N 1
ATOM 670 C CA . LYS A 1 87 ? -3.662 16.572 7.639 1.00 82.94 87 LYS A CA 1
ATOM 671 C C . LYS A 1 87 ? -4.749 15.617 7.167 1.00 82.94 87 LYS A C 1
ATOM 673 O O . LYS A 1 87 ? -5.530 15.161 7.997 1.00 82.94 87 LYS A O 1
ATOM 678 N N . ARG A 1 88 ? -4.779 15.288 5.872 1.00 83.31 88 ARG A N 1
ATOM 679 C CA . ARG A 1 88 ? -5.716 14.306 5.315 1.00 83.31 88 ARG A CA 1
ATOM 680 C C . ARG A 1 88 ? -5.521 12.937 5.958 1.00 83.31 88 ARG A C 1
ATOM 682 O O . ARG A 1 88 ? -6.471 12.396 6.505 1.00 83.31 88 ARG A O 1
ATOM 689 N N . LEU A 1 89 ? -4.283 12.443 6.019 1.00 83.31 89 LEU A N 1
ATOM 690 C CA . LEU A 1 89 ? -3.980 11.155 6.644 1.00 83.31 89 LEU A CA 1
ATOM 691 C C . LEU A 1 89 ? -4.381 11.118 8.128 1.00 83.31 89 LEU A C 1
ATOM 693 O O . LEU A 1 89 ? -4.865 10.095 8.613 1.00 83.31 89 LEU A O 1
ATOM 697 N N . LEU A 1 90 ? -4.195 12.223 8.857 1.00 82.75 90 LEU A N 1
ATOM 698 C CA . LEU A 1 90 ? -4.646 12.334 10.245 1.00 82.75 90 LEU A CA 1
ATOM 699 C C . LEU A 1 90 ? -6.179 12.358 10.349 1.00 82.75 90 LEU A C 1
ATOM 701 O O . LEU A 1 90 ? -6.730 11.683 11.214 1.00 82.75 90 LEU A O 1
ATOM 705 N N . SER A 1 91 ? -6.857 13.101 9.472 1.00 87.00 91 SER A N 1
ATOM 706 C CA . SER A 1 91 ? -8.322 13.137 9.401 1.00 87.00 91 SER A CA 1
ATOM 707 C C . SER A 1 91 ? -8.891 11.740 9.160 1.00 87.00 91 SER A C 1
ATOM 709 O O . SER A 1 91 ? -9.785 11.311 9.885 1.00 87.00 91 SER A O 1
ATOM 711 N N . ASP A 1 92 ? -8.312 10.991 8.220 1.00 86.38 92 ASP A N 1
ATOM 712 C CA . ASP A 1 92 ? -8.711 9.614 7.932 1.00 86.38 92 ASP A CA 1
ATOM 713 C C . ASP A 1 92 ? -8.479 8.711 9.161 1.00 86.38 92 ASP A C 1
ATOM 715 O O . ASP A 1 92 ? -9.330 7.899 9.520 1.00 86.38 92 ASP A O 1
ATOM 719 N N . GLN A 1 93 ? -7.362 8.876 9.885 1.00 83.06 93 GLN A N 1
ATOM 720 C CA . GLN A 1 93 ? -7.117 8.135 11.135 1.00 83.06 93 GLN A CA 1
ATOM 721 C C . GLN A 1 93 ? -8.177 8.433 12.205 1.00 83.06 93 GLN A C 1
ATOM 723 O O . GLN A 1 93 ? -8.644 7.526 12.896 1.00 83.06 93 GLN A O 1
ATOM 728 N N . GLU A 1 94 ? -8.526 9.704 12.392 1.00 87.06 94 GLU A N 1
ATOM 729 C CA . GLU A 1 94 ? -9.537 10.125 13.366 1.00 87.06 94 GLU A CA 1
ATOM 730 C C . GLU A 1 94 ? -10.935 9.635 12.978 1.00 87.06 94 GLU A C 1
ATOM 732 O O . GLU A 1 94 ? -11.693 9.175 13.837 1.00 87.06 94 GLU A O 1
ATOM 737 N N . GLU A 1 95 ? -11.260 9.656 11.689 1.00 89.56 95 GLU A N 1
ATOM 738 C CA . GLU A 1 95 ? -12.503 9.106 11.169 1.00 89.56 95 GLU A CA 1
ATOM 739 C C . GLU A 1 95 ? -12.565 7.584 11.354 1.00 89.56 95 GLU A C 1
ATOM 741 O O . GLU A 1 95 ? -13.592 7.072 11.805 1.00 89.56 95 GLU A O 1
ATOM 746 N N . GLN A 1 96 ? -11.465 6.858 11.136 1.00 86.31 96 GLN A N 1
ATOM 747 C CA . GLN A 1 96 ? -11.380 5.428 11.445 1.00 86.31 96 GLN A CA 1
ATOM 748 C C . GLN A 1 96 ? -11.666 5.149 12.926 1.00 86.31 96 GLN A C 1
ATOM 750 O O . GLN A 1 96 ? -12.452 4.254 13.251 1.00 86.31 96 GLN A O 1
ATOM 755 N N . ALA A 1 97 ? -11.070 5.932 13.832 1.00 84.75 97 ALA A N 1
ATOM 756 C CA . ALA A 1 97 ? -11.310 5.819 15.269 1.00 84.75 97 ALA A CA 1
ATOM 757 C C . ALA A 1 97 ? -12.777 6.103 15.629 1.00 84.75 97 ALA A C 1
ATOM 759 O O . ALA A 1 97 ? -13.370 5.373 16.423 1.00 84.75 97 ALA A O 1
ATOM 760 N N . SER A 1 98 ? -13.375 7.123 15.010 1.00 89.12 98 SER A N 1
ATOM 761 C CA . SER A 1 98 ? -14.784 7.484 15.190 1.00 89.12 98 SER A CA 1
ATOM 762 C C . SER A 1 98 ? -15.729 6.378 14.713 1.00 89.12 98 SER A C 1
ATOM 764 O O . SER A 1 98 ? -16.650 5.985 15.433 1.00 89.12 98 SER A O 1
ATOM 766 N N . ILE A 1 99 ? -15.461 5.798 13.538 1.00 89.31 99 ILE A N 1
ATOM 767 C CA . ILE A 1 99 ? -16.230 4.667 13.014 1.00 89.31 99 ILE A CA 1
ATOM 768 C C . ILE A 1 99 ? -16.138 3.480 13.977 1.00 89.31 99 ILE A C 1
ATOM 770 O O . ILE A 1 99 ? -17.171 2.936 14.365 1.00 89.31 99 ILE A O 1
ATOM 774 N N . LEU A 1 100 ? -14.939 3.115 14.436 1.00 86.81 100 LEU A N 1
ATOM 775 C CA . LEU A 1 100 ? -14.766 2.020 15.397 1.00 86.81 100 LEU A CA 1
ATOM 776 C C . LEU A 1 100 ? -15.495 2.278 16.725 1.00 86.81 100 LEU A C 1
ATOM 778 O O . LEU A 1 100 ? -16.118 1.362 17.267 1.00 86.81 100 LEU A O 1
ATOM 782 N N . ALA A 1 101 ? -15.478 3.516 17.223 1.00 88.81 101 ALA A N 1
ATOM 783 C CA . ALA A 1 101 ? -16.220 3.914 18.419 1.00 88.81 101 ALA A CA 1
ATOM 784 C C . ALA A 1 101 ? -17.743 3.821 18.228 1.00 88.81 101 ALA A C 1
ATOM 786 O O . ALA A 1 101 ? -18.473 3.483 19.164 1.00 88.81 101 ALA A O 1
ATOM 787 N N . SER A 1 102 ? -18.236 4.071 17.011 1.00 92.00 102 SER A N 1
ATOM 788 C CA . SER A 1 102 ? -19.668 4.002 16.702 1.00 92.00 102 SER A CA 1
ATOM 789 C C . SER A 1 102 ? -20.225 2.570 16.683 1.00 92.00 102 SER A C 1
ATOM 791 O O . SER A 1 102 ? -21.418 2.378 16.912 1.00 92.00 102 SER A O 1
ATOM 793 N N . ILE A 1 103 ? -19.374 1.555 16.482 1.00 90.00 103 ILE A N 1
ATOM 794 C CA . ILE A 1 103 ? -19.785 0.151 16.368 1.00 90.00 103 ILE A CA 1
ATOM 795 C C . ILE A 1 103 ? -20.213 -0.406 17.737 1.00 90.00 103 ILE A C 1
ATOM 797 O O . ILE A 1 103 ? -19.380 -0.694 18.609 1.00 90.00 103 ILE A O 1
ATOM 801 N N . LYS A 1 104 ? -21.525 -0.596 17.928 1.00 90.50 104 LYS A N 1
ATOM 802 C CA . LYS A 1 104 ? -22.123 -1.174 19.149 1.00 90.50 104 LYS A CA 1
ATOM 803 C C . LYS A 1 104 ? -22.739 -2.551 18.905 1.00 90.50 104 LYS A C 1
ATOM 805 O O . LYS A 1 104 ? -22.826 -3.347 19.840 1.00 90.50 104 LYS A O 1
ATOM 810 N N . SER A 1 105 ? -23.121 -2.838 17.666 1.00 91.31 105 SER A N 1
ATOM 811 C CA . SER A 1 105 ? -23.764 -4.075 17.232 1.00 91.31 105 SER A CA 1
ATOM 812 C C . SER A 1 105 ? -23.147 -4.625 15.943 1.00 91.31 105 SER A C 1
ATOM 814 O O . SER A 1 105 ? -22.363 -3.958 15.268 1.00 91.31 105 SER A O 1
ATOM 816 N N . GLU A 1 106 ? -23.502 -5.864 15.599 1.00 90.38 106 GLU A N 1
ATOM 817 C CA . GLU A 1 106 ? -23.082 -6.488 14.342 1.00 90.38 106 GLU A CA 1
ATOM 818 C C . GLU A 1 106 ? -23.606 -5.727 13.115 1.00 90.38 106 GLU A C 1
ATOM 820 O O . GLU A 1 106 ? -22.868 -5.551 12.149 1.00 90.38 106 GLU A O 1
ATOM 825 N N . ALA A 1 107 ? -24.839 -5.215 13.180 1.00 92.00 107 ALA A N 1
ATOM 826 C CA . ALA A 1 107 ? -25.414 -4.398 12.116 1.00 92.00 107 ALA A CA 1
ATOM 827 C C . ALA A 1 107 ? -24.608 -3.105 11.901 1.00 92.00 107 ALA A C 1
ATOM 829 O O . ALA A 1 107 ? -24.314 -2.752 10.761 1.00 92.00 107 ALA A O 1
ATOM 830 N N . ASP A 1 108 ? -24.173 -2.450 12.986 1.00 91.44 108 ASP A N 1
ATOM 831 C CA . ASP A 1 108 ? -23.316 -1.260 12.893 1.00 91.44 108 ASP A CA 1
ATOM 832 C C . ASP A 1 108 ? -21.967 -1.602 12.253 1.00 91.44 108 ASP A C 1
ATOM 834 O O . ASP A 1 108 ? -21.466 -0.847 11.423 1.00 91.44 108 ASP A O 1
ATOM 838 N N . ALA A 1 109 ? -21.382 -2.751 12.613 1.00 88.12 109 ALA A N 1
ATOM 839 C CA . ALA A 1 109 ? -20.130 -3.210 12.023 1.00 88.12 109 ALA A CA 1
ATOM 840 C C . ALA A 1 109 ? -20.287 -3.439 10.514 1.00 88.12 109 ALA A C 1
ATOM 842 O O . ALA A 1 109 ? -19.500 -2.910 9.733 1.00 88.12 109 ALA A O 1
ATOM 843 N N . GLN A 1 110 ? -21.322 -4.170 10.092 1.00 91.50 110 GLN A N 1
ATOM 844 C CA . GLN A 1 110 ? -21.590 -4.431 8.675 1.00 91.50 110 GLN A CA 1
ATOM 845 C C . GLN A 1 110 ? -21.822 -3.134 7.888 1.00 91.50 110 GLN A C 1
ATOM 847 O O . GLN A 1 110 ? -21.264 -2.973 6.804 1.00 91.50 110 GLN A O 1
ATOM 852 N N . ALA A 1 111 ? -22.568 -2.179 8.452 1.00 92.88 111 ALA A N 1
ATOM 853 C CA . ALA A 1 111 ? -22.796 -0.873 7.835 1.00 92.88 111 ALA A CA 1
ATOM 854 C C . ALA A 1 111 ? -21.516 -0.019 7.751 1.00 92.88 111 ALA A C 1
ATOM 856 O O . ALA A 1 111 ? -21.307 0.700 6.775 1.00 92.88 111 ALA A O 1
ATOM 857 N N . ALA A 1 112 ? -20.636 -0.113 8.751 1.00 89.31 112 ALA A N 1
ATOM 858 C CA . ALA A 1 112 ? -19.347 0.574 8.779 1.00 89.31 112 ALA A CA 1
ATOM 859 C C . ALA A 1 112 ? -18.307 -0.031 7.818 1.00 89.31 112 ALA A C 1
ATOM 861 O O . ALA A 1 112 ? -17.354 0.653 7.439 1.00 89.31 112 ALA A O 1
ATOM 862 N N . GLY A 1 113 ? -18.475 -1.297 7.425 1.0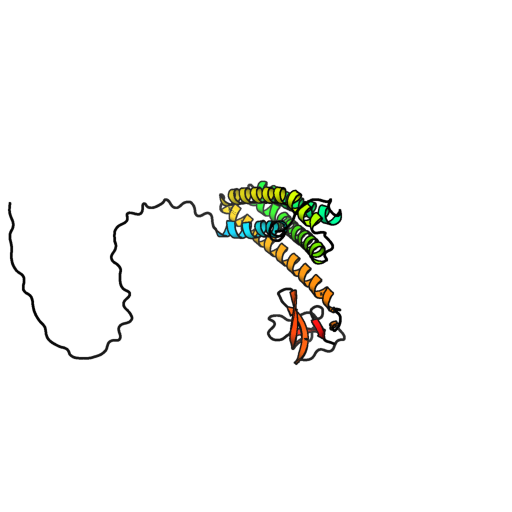0 88.25 113 GLY A N 1
ATOM 863 C CA . GLY A 1 113 ? -17.497 -2.057 6.647 1.00 88.25 113 GLY A CA 1
ATOM 864 C C . GLY A 1 113 ? -17.051 -1.390 5.344 1.00 88.25 113 GLY A C 1
ATOM 865 O O . GLY A 1 113 ? -15.854 -1.134 5.196 1.00 88.25 113 GLY A O 1
ATOM 866 N N . PRO A 1 114 ? -17.971 -1.031 4.429 1.00 93.38 114 PRO A N 1
ATOM 867 C CA . PRO A 1 114 ? -17.620 -0.355 3.179 1.00 93.38 114 PRO A CA 1
ATOM 868 C C . PRO A 1 114 ? -16.838 0.945 3.397 1.00 93.38 114 PRO A C 1
ATOM 870 O O . PRO A 1 114 ? -15.866 1.216 2.695 1.00 93.38 114 PRO A O 1
ATOM 873 N N . LYS A 1 115 ? -17.212 1.719 4.422 1.00 91.31 115 LYS A N 1
ATOM 874 C CA . LYS A 1 115 ? -16.547 2.981 4.753 1.00 91.31 115 LYS A CA 1
ATOM 875 C C . LYS A 1 115 ? -15.128 2.763 5.287 1.00 91.31 115 LYS A C 1
ATOM 877 O O . LYS A 1 115 ? -14.219 3.493 4.911 1.00 91.31 115 LYS A O 1
ATOM 882 N N . LEU A 1 116 ? -14.915 1.738 6.116 1.00 88.00 116 LEU A N 1
ATOM 883 C CA . LEU A 1 116 ? -13.579 1.355 6.595 1.00 88.00 116 LEU A CA 1
ATOM 884 C C . LEU A 1 116 ? -12.674 0.847 5.467 1.00 88.00 116 LEU A C 1
ATOM 886 O O . LEU A 1 116 ? -11.464 1.079 5.511 1.00 88.00 116 LEU A O 1
ATOM 890 N N . ILE A 1 117 ? -13.243 0.166 4.469 1.00 88.69 117 ILE A N 1
ATOM 891 C CA . ILE A 1 117 ? -12.515 -0.268 3.272 1.00 88.69 117 ILE A CA 1
ATOM 892 C C . ILE A 1 117 ? -12.051 0.956 2.483 1.00 88.69 117 ILE A C 1
ATOM 894 O O . ILE A 1 117 ? -10.847 1.116 2.292 1.00 88.69 117 ILE A O 1
ATOM 898 N N . GLN A 1 118 ? -12.981 1.840 2.111 1.00 91.38 118 GLN A N 1
ATOM 899 C CA . GLN A 1 118 ? -12.681 3.054 1.349 1.00 91.38 118 GLN A CA 1
ATOM 900 C C . GLN A 1 118 ? -11.637 3.925 2.054 1.00 91.38 118 GLN A C 1
ATOM 902 O O . GLN A 1 118 ? -10.645 4.324 1.453 1.00 91.38 118 GLN A O 1
ATOM 907 N N . LEU A 1 119 ? -11.806 4.146 3.357 1.00 87.81 119 LEU A N 1
ATOM 908 C CA . LEU A 1 119 ? -10.880 4.956 4.138 1.00 87.81 119 LEU A CA 1
ATOM 909 C C . LEU A 1 119 ? -9.465 4.357 4.143 1.00 87.81 119 LEU A C 1
ATOM 911 O O . LEU A 1 119 ? -8.484 5.076 4.004 1.00 87.81 119 LEU A O 1
ATOM 915 N N . ASN A 1 120 ? -9.327 3.032 4.229 1.00 86.12 120 ASN A N 1
ATOM 916 C CA . ASN A 1 120 ? -8.013 2.393 4.138 1.00 86.12 120 ASN A CA 1
ATOM 917 C C . ASN A 1 120 ? -7.385 2.494 2.732 1.00 86.12 120 ASN A C 1
ATOM 919 O O . ASN A 1 120 ? -6.156 2.542 2.626 1.00 86.12 120 ASN A O 1
ATOM 923 N N . GLU A 1 121 ? -8.185 2.525 1.664 1.00 89.06 121 GLU A N 1
ATOM 924 C CA . GLU A 1 121 ? -7.703 2.797 0.303 1.00 89.06 121 GLU A CA 1
ATOM 925 C C . GLU A 1 121 ? -7.202 4.244 0.167 1.00 89.06 121 GLU A C 1
ATOM 927 O O . GLU A 1 121 ? -6.098 4.464 -0.339 1.00 89.06 121 GLU A O 1
ATOM 932 N N . ASP A 1 122 ? -7.954 5.216 0.685 1.00 88.50 122 ASP A N 1
ATOM 933 C CA . ASP A 1 122 ? -7.586 6.639 0.680 1.00 88.50 122 ASP A CA 1
ATOM 934 C C . ASP A 1 122 ? -6.309 6.904 1.487 1.00 88.50 122 ASP A C 1
ATOM 936 O O . ASP A 1 122 ? -5.398 7.607 1.032 1.00 88.50 122 ASP A O 1
ATOM 940 N N . MET A 1 123 ? -6.178 6.252 2.643 1.00 85.12 123 MET A N 1
ATOM 941 C CA . MET A 1 123 ? -4.950 6.279 3.429 1.00 85.12 123 MET A CA 1
ATOM 942 C C . MET A 1 123 ? -3.767 5.681 2.667 1.00 85.12 123 MET A C 1
ATOM 944 O O . MET A 1 123 ? -2.660 6.205 2.787 1.00 85.12 123 MET A O 1
ATOM 948 N N . ALA A 1 124 ? -3.951 4.597 1.900 1.00 85.81 124 ALA A N 1
ATOM 949 C CA . ALA A 1 124 ? -2.879 4.032 1.074 1.00 85.81 124 ALA A CA 1
ATOM 950 C C . ALA A 1 124 ? -2.402 5.020 0.006 1.00 85.81 124 ALA A C 1
ATOM 952 O O . ALA A 1 124 ? -1.193 5.205 -0.120 1.00 85.81 124 ALA A O 1
ATOM 953 N N . ARG A 1 125 ? -3.326 5.681 -0.703 1.00 88.31 125 ARG A N 1
ATOM 954 C CA . ARG A 1 125 ? -3.004 6.710 -1.709 1.00 88.31 125 ARG A CA 1
ATOM 955 C C . ARG A 1 125 ? -2.239 7.872 -1.086 1.00 88.31 125 ARG A C 1
ATOM 957 O O . ARG A 1 125 ? -1.116 8.152 -1.484 1.00 88.31 125 ARG A O 1
ATOM 964 N N . THR A 1 126 ? -2.792 8.449 -0.022 1.00 83.94 126 THR A N 1
ATOM 965 C CA . THR A 1 126 ? -2.182 9.585 0.683 1.00 83.94 126 THR A CA 1
ATOM 966 C C . THR A 1 126 ? -0.797 9.231 1.230 1.00 83.94 126 THR A C 1
ATOM 968 O O . THR A 1 126 ? 0.143 10.014 1.131 1.00 83.94 126 THR A O 1
ATOM 971 N N . SER A 1 127 ? -0.638 8.027 1.787 1.00 80.50 127 SER A N 1
ATOM 972 C CA . SER A 1 127 ? 0.657 7.570 2.306 1.00 80.50 127 SER A CA 1
ATOM 973 C C . SER A 1 127 ? 1.687 7.366 1.201 1.00 80.50 127 SER A C 1
ATOM 975 O O . SER A 1 127 ? 2.859 7.663 1.408 1.00 80.50 127 SER A O 1
ATOM 977 N N . PHE A 1 128 ? 1.255 6.858 0.046 1.00 84.06 128 PHE A N 1
ATOM 978 C CA . PHE A 1 128 ? 2.111 6.683 -1.118 1.00 84.06 128 PHE A CA 1
ATOM 979 C C . PHE A 1 128 ? 2.596 8.034 -1.658 1.00 84.06 128 PHE A C 1
ATOM 981 O O . PHE A 1 128 ? 3.797 8.214 -1.814 1.00 84.06 128 PHE A O 1
ATOM 988 N N . GLU A 1 129 ? 1.700 9.012 -1.819 1.00 83.75 129 GLU A N 1
ATOM 989 C CA . GLU A 1 129 ? 2.051 10.374 -2.253 1.00 83.75 129 GLU A CA 1
ATOM 990 C C . GLU A 1 129 ? 3.056 11.043 -1.300 1.00 83.75 129 GLU A C 1
ATOM 992 O O . GLU A 1 129 ? 4.033 11.656 -1.733 1.00 83.75 129 GLU A O 1
ATOM 997 N N . ILE A 1 130 ? 2.870 10.878 0.015 1.00 77.25 130 ILE A N 1
ATOM 998 C CA . ILE A 1 130 ? 3.833 11.359 1.015 1.00 77.25 130 ILE A CA 1
ATOM 999 C C . ILE A 1 130 ? 5.199 10.680 0.835 1.00 77.25 130 ILE A C 1
ATOM 1001 O O . ILE A 1 130 ? 6.223 11.354 0.940 1.00 77.25 130 ILE A O 1
ATOM 1005 N N . SER A 1 131 ? 5.235 9.365 0.593 1.00 78.94 131 SER A N 1
ATOM 1006 C CA . SER A 1 131 ? 6.479 8.628 0.335 1.00 78.94 131 SER A CA 1
ATOM 1007 C C . SER A 1 131 ? 7.170 9.080 -0.953 1.00 78.94 131 SER A C 1
ATOM 1009 O O . SER A 1 131 ? 8.387 9.235 -0.946 1.00 78.94 131 SER A O 1
ATOM 1011 N N . GLU A 1 132 ? 6.429 9.370 -2.021 1.00 81.44 132 GLU A N 1
ATOM 1012 C CA . GLU A 1 132 ? 7.015 9.863 -3.273 1.00 81.44 132 GLU A CA 1
ATOM 1013 C C . GLU A 1 132 ? 7.643 11.249 -3.119 1.00 81.44 132 GLU A C 1
ATOM 1015 O O . GLU A 1 132 ? 8.786 11.455 -3.525 1.00 81.44 132 GLU A O 1
ATOM 1020 N N . LEU A 1 133 ? 6.953 12.189 -2.460 1.00 74.00 133 LEU A N 1
ATOM 1021 C CA . LEU A 1 133 ? 7.520 13.513 -2.163 1.00 74.00 133 LEU A CA 1
ATOM 1022 C C . LEU A 1 133 ? 8.815 13.407 -1.343 1.00 74.00 133 LEU A C 1
ATOM 1024 O O . LEU A 1 133 ? 9.737 14.215 -1.472 1.00 74.00 133 LEU A O 1
ATOM 1028 N N . GLN A 1 134 ? 8.875 12.397 -0.483 1.00 72.00 134 GLN A N 1
ATOM 1029 C CA . GLN A 1 134 ? 10.006 12.098 0.376 1.00 72.00 134 GLN A CA 1
ATOM 1030 C C . GLN A 1 134 ? 11.198 11.474 -0.360 1.00 72.00 134 GLN A C 1
ATOM 1032 O O . GLN A 1 134 ? 12.339 11.789 -0.015 1.00 72.00 134 GLN A O 1
ATOM 1037 N N . GLU A 1 135 ? 10.944 10.571 -1.305 1.00 72.81 135 GLU A N 1
ATOM 1038 C CA . GLU A 1 135 ? 11.966 9.926 -2.139 1.00 72.81 135 GLU A CA 1
ATOM 1039 C C . GLU A 1 135 ? 12.520 10.881 -3.193 1.00 72.81 135 GLU A C 1
ATOM 1041 O O . GLU A 1 135 ? 13.722 10.888 -3.432 1.00 72.81 135 GLU A O 1
ATOM 1046 N N . ALA A 1 136 ? 11.680 11.757 -3.747 1.00 70.62 136 ALA A N 1
ATOM 1047 C CA . ALA A 1 136 ? 12.083 12.772 -4.718 1.00 70.62 136 ALA A CA 1
ATOM 1048 C C . ALA A 1 136 ? 12.985 13.883 -4.132 1.00 70.62 136 ALA A C 1
ATOM 1050 O O . ALA A 1 136 ? 13.194 14.899 -4.790 1.00 70.62 136 A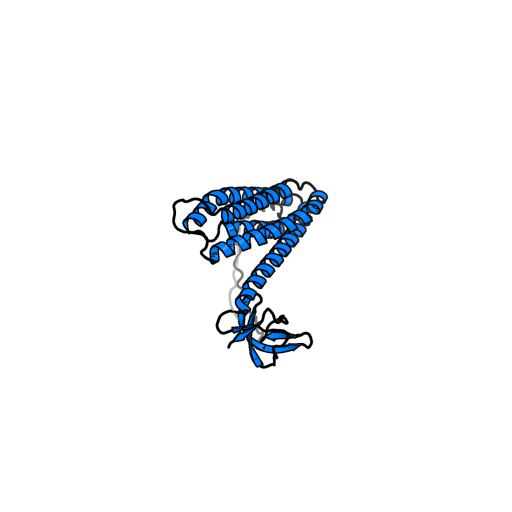LA A O 1
ATOM 1051 N N . GLU A 1 137 ? 13.434 13.755 -2.874 1.00 65.00 137 GLU A N 1
ATOM 1052 C CA . GLU A 1 137 ? 14.123 14.786 -2.073 1.00 65.00 137 GLU A CA 1
ATOM 1053 C C . GLU A 1 137 ? 13.408 16.152 -2.043 1.00 65.00 137 GLU A C 1
ATOM 1055 O O . GLU A 1 137 ? 13.946 17.143 -1.553 1.00 65.00 137 GLU A O 1
ATOM 1060 N N . SER A 1 138 ? 12.152 16.206 -2.499 1.00 64.56 138 SER A N 1
ATOM 1061 C CA . SER A 1 138 ? 11.367 17.438 -2.617 1.00 64.56 138 SER A CA 1
ATOM 1062 C C . SER A 1 138 ? 10.938 18.006 -1.263 1.00 64.56 138 SER A C 1
ATOM 1064 O O . SER A 1 138 ? 10.482 19.144 -1.180 1.00 64.56 138 SER A O 1
ATOM 1066 N N . LEU A 1 139 ? 11.114 17.222 -0.193 1.00 67.12 139 LEU A N 1
ATOM 1067 C CA . LEU A 1 139 ? 10.865 17.619 1.184 1.00 67.12 139 LEU A CA 1
ATOM 1068 C C . LEU A 1 139 ? 12.183 17.836 1.942 1.00 67.12 139 LEU A C 1
ATOM 1070 O O . LEU A 1 139 ? 12.867 16.856 2.269 1.00 67.12 139 LEU A O 1
ATOM 1074 N N . PRO A 1 140 ? 12.510 19.090 2.310 1.00 70.31 140 PRO A N 1
ATOM 1075 C CA . PRO A 1 140 ? 13.630 19.395 3.188 1.00 70.31 140 PRO A CA 1
ATOM 1076 C C . PRO A 1 140 ? 13.574 18.599 4.498 1.00 70.31 140 PRO A C 1
ATOM 1078 O O . PRO A 1 140 ? 12.506 18.345 5.062 1.00 70.31 140 PRO A O 1
ATOM 1081 N N . LEU A 1 141 ? 14.744 18.247 5.043 1.00 72.19 141 LEU A N 1
ATOM 1082 C CA . LEU A 1 141 ? 14.846 17.504 6.307 1.00 72.19 141 LEU A CA 1
ATOM 1083 C C . LEU A 1 141 ? 14.128 18.219 7.469 1.00 72.19 141 LEU A C 1
ATOM 1085 O O . LEU A 1 141 ? 13.514 17.567 8.312 1.00 72.19 141 LEU A O 1
ATOM 1089 N N . SER A 1 142 ? 14.172 19.552 7.506 1.00 71.38 142 SER A N 1
ATOM 1090 C CA . SER A 1 142 ? 13.481 20.372 8.509 1.00 71.38 142 SER A CA 1
ATOM 1091 C C . SER A 1 142 ? 11.955 20.262 8.413 1.00 71.38 142 SER A C 1
ATOM 1093 O O . SER A 1 142 ? 11.298 20.123 9.447 1.00 71.38 142 SER A O 1
ATOM 1095 N N . GLU A 1 143 ? 11.394 20.263 7.198 1.00 70.00 143 GLU A N 1
ATOM 1096 C CA . GLU A 1 143 ? 9.953 20.097 6.955 1.00 70.00 143 GLU A CA 1
ATOM 1097 C C . GLU A 1 143 ? 9.478 18.712 7.376 1.00 70.00 143 GLU A C 1
ATOM 1099 O O . GLU A 1 143 ? 8.484 18.586 8.093 1.00 70.00 143 GLU A O 1
ATOM 1104 N N . ARG A 1 144 ? 10.247 17.672 7.027 1.00 68.25 144 ARG A N 1
ATOM 1105 C CA . ARG A 1 144 ? 10.023 16.319 7.548 1.00 68.25 144 ARG A CA 1
ATOM 1106 C C . ARG A 1 144 ? 9.962 16.382 9.075 1.00 68.25 144 ARG A C 1
ATOM 1108 O O . ARG A 1 144 ? 8.944 16.103 9.687 1.00 68.25 144 ARG A O 1
ATOM 1115 N N . MET A 1 145 ? 10.985 16.886 9.747 1.00 71.94 145 MET A N 1
ATOM 1116 C CA . MET A 1 145 ? 10.986 16.901 11.215 1.00 71.94 145 MET A CA 1
ATOM 1117 C C . MET A 1 145 ? 9.819 17.683 11.848 1.00 71.94 145 MET A C 1
ATOM 1119 O O . MET A 1 145 ? 9.292 17.246 12.881 1.00 71.94 145 MET A O 1
ATOM 1123 N N . ALA A 1 146 ? 9.373 18.777 11.224 1.00 69.38 146 ALA A N 1
ATOM 1124 C CA . ALA A 1 146 ? 8.189 19.524 11.644 1.00 69.38 146 ALA A CA 1
ATOM 1125 C C . ALA A 1 146 ? 6.907 18.677 11.553 1.00 69.38 146 ALA A C 1
ATOM 1127 O O . ALA A 1 146 ? 6.188 18.577 12.554 1.00 69.38 146 ALA A O 1
ATOM 1128 N N . LEU A 1 147 ? 6.684 17.968 10.436 1.00 69.56 147 LEU A N 1
ATOM 1129 C CA . LEU A 1 147 ? 5.535 17.067 10.269 1.00 69.56 147 LEU A CA 1
ATOM 1130 C C . LEU A 1 147 ? 5.466 16.022 11.394 1.00 69.56 147 LEU A C 1
ATOM 1132 O O . LEU A 1 147 ? 4.402 15.718 11.925 1.00 69.56 147 LEU A O 1
ATOM 1136 N N . LYS A 1 148 ? 6.600 15.486 11.843 1.00 69.94 148 LYS A N 1
ATOM 1137 C CA . LYS A 1 148 ? 6.596 14.400 12.837 1.00 69.94 148 LYS A CA 1
ATOM 1138 C C . LYS A 1 148 ? 6.274 14.923 14.206 1.00 69.94 148 LYS A C 1
ATOM 1140 O O . LYS A 1 148 ? 5.624 14.229 14.983 1.00 69.94 148 LYS A O 1
ATOM 1145 N N . LYS A 1 149 ? 6.778 16.109 14.529 1.00 70.81 149 LYS A N 1
ATOM 1146 C CA . LYS A 1 149 ? 6.482 16.719 15.815 1.00 70.81 149 LYS A CA 1
ATOM 1147 C C . LYS A 1 149 ? 4.999 17.069 15.892 1.00 70.81 149 LYS A C 1
ATOM 1149 O O . LYS A 1 149 ? 4.354 16.712 16.869 1.00 70.81 149 LYS A O 1
ATOM 1154 N N . GLU A 1 150 ? 4.467 17.715 14.859 1.00 70.94 150 GLU A N 1
ATOM 1155 C CA . GLU A 1 150 ? 3.086 18.194 14.861 1.00 70.94 150 GLU A CA 1
ATOM 1156 C C . GLU A 1 150 ? 2.061 17.058 14.740 1.00 70.94 150 GLU A C 1
ATOM 1158 O O . GLU A 1 150 ? 1.094 16.996 15.504 1.00 70.94 150 GLU A O 1
ATOM 1163 N N . PHE A 1 151 ? 2.280 16.129 13.810 1.00 72.69 151 PHE A N 1
ATOM 1164 C CA . PHE A 1 151 ? 1.311 15.078 13.505 1.00 72.69 151 PHE A CA 1
ATOM 1165 C C . PHE A 1 151 ? 1.595 13.774 14.247 1.00 72.69 151 PHE A C 1
ATOM 1167 O O . PHE A 1 151 ? 0.670 13.003 14.497 1.00 72.69 151 PHE A O 1
ATOM 1174 N N . GLY A 1 152 ? 2.834 13.525 14.678 1.00 73.25 152 GLY A N 1
ATOM 1175 C CA . GLY A 1 152 ? 3.203 12.276 15.343 1.00 73.25 152 GLY A CA 1
ATOM 1176 C C . GLY A 1 152 ? 2.539 12.085 16.707 1.00 73.25 152 GLY A C 1
ATOM 1177 O O . GLY A 1 152 ? 2.173 10.961 17.048 1.00 73.25 152 GLY A O 1
ATOM 1178 N N . GLU A 1 153 ? 2.339 13.148 17.489 1.00 74.19 153 GLU A N 1
ATOM 1179 C CA . GLU A 1 153 ? 1.608 13.052 18.763 1.00 74.19 153 GLU A CA 1
ATOM 1180 C C . GLU A 1 153 ? 0.115 12.789 18.539 1.00 74.19 153 GLU A C 1
ATOM 1182 O O . GLU A 1 153 ? -0.447 11.882 19.157 1.00 74.19 153 GLU A O 1
ATOM 1187 N N . LYS A 1 154 ? -0.508 13.511 17.600 1.00 75.50 154 LYS A N 1
ATOM 1188 C CA . LYS A 1 154 ? -1.921 13.319 17.239 1.00 75.50 154 LYS A CA 1
ATOM 1189 C C . LYS A 1 154 ? -2.170 11.929 16.657 1.00 75.50 154 LYS A C 1
ATOM 1191 O O . LYS A 1 154 ? -3.112 11.252 17.061 1.00 75.50 154 LYS A O 1
ATOM 1196 N N . SER A 1 155 ? -1.274 11.457 15.794 1.00 72.31 155 SER A N 1
ATOM 1197 C CA . SER A 1 155 ? -1.346 10.121 15.206 1.00 72.31 155 SER A CA 1
ATOM 1198 C C . SER A 1 155 ? -1.217 9.026 16.269 1.00 72.31 155 SER A C 1
ATOM 1200 O O . SER A 1 155 ? -2.014 8.089 16.294 1.00 72.31 155 SER A O 1
ATOM 1202 N N . LYS A 1 156 ? -0.284 9.168 17.224 1.00 74.56 156 LYS A N 1
ATOM 1203 C CA . LYS A 1 156 ? -0.171 8.248 18.371 1.00 74.56 156 LYS A CA 1
ATOM 1204 C C . LYS A 1 156 ? -1.427 8.245 19.239 1.00 74.56 156 LYS A C 1
ATOM 1206 O O . LYS A 1 156 ? -1.853 7.177 19.671 1.00 74.56 156 LYS A O 1
ATOM 1211 N N . ALA A 1 157 ? -2.014 9.412 19.496 1.00 78.38 157 ALA A N 1
ATOM 1212 C CA . ALA A 1 157 ? -3.247 9.519 20.267 1.00 78.38 157 ALA A CA 1
ATOM 1213 C C . ALA A 1 157 ? -4.428 8.853 19.540 1.00 78.38 157 ALA A C 1
ATOM 1215 O O . ALA A 1 157 ? -5.168 8.086 20.155 1.00 78.38 157 ALA A O 1
ATOM 1216 N N . SER A 1 158 ? -4.570 9.082 18.232 1.00 75.69 158 SER A N 1
ATOM 1217 C CA . SER A 1 158 ? -5.590 8.428 17.404 1.00 75.69 158 SER A CA 1
ATOM 1218 C C . SER A 1 158 ? -5.405 6.906 17.380 1.00 75.69 158 SER A C 1
ATOM 1220 O O . SER A 1 158 ? -6.344 6.152 17.629 1.00 75.69 158 SER A O 1
ATOM 1222 N N . ALA A 1 159 ? -4.167 6.436 17.221 1.00 72.31 159 ALA A N 1
ATOM 1223 C CA . ALA A 1 159 ? -3.825 5.021 17.306 1.00 72.31 159 ALA A CA 1
ATOM 1224 C C . ALA A 1 159 ? -4.161 4.384 18.660 1.00 72.31 159 ALA A C 1
ATOM 1226 O O . ALA A 1 159 ? -4.672 3.263 18.701 1.00 72.31 159 ALA A O 1
ATOM 1227 N N . ALA A 1 160 ? -3.893 5.085 19.763 1.00 76.12 160 ALA A N 1
ATOM 1228 C CA . ALA A 1 160 ? -4.252 4.615 21.096 1.00 76.12 160 ALA A CA 1
ATOM 1229 C C . ALA A 1 160 ? -5.775 4.486 21.247 1.00 76.12 160 ALA A C 1
ATOM 1231 O O . ALA A 1 160 ? -6.247 3.439 21.688 1.00 76.12 160 ALA A O 1
ATOM 1232 N N . ARG A 1 161 ? -6.542 5.487 20.789 1.00 77.88 161 ARG A N 1
ATOM 1233 C CA . ARG A 1 161 ? -8.014 5.430 20.775 1.00 77.88 161 ARG A CA 1
ATOM 1234 C C . ARG A 1 161 ? -8.530 4.261 19.945 1.00 77.88 161 ARG A C 1
ATOM 1236 O O . ARG A 1 161 ? -9.363 3.500 20.421 1.00 77.88 161 ARG A O 1
ATOM 1243 N N . MET A 1 162 ? -7.998 4.063 18.737 1.00 80.75 162 MET A N 1
ATOM 1244 C CA . MET A 1 162 ? -8.349 2.899 17.920 1.00 80.75 162 MET A CA 1
ATOM 1245 C C . MET A 1 162 ? -8.081 1.599 18.680 1.00 80.75 162 MET A C 1
ATOM 1247 O O . MET A 1 162 ? -8.955 0.743 18.751 1.00 80.75 162 MET A O 1
ATOM 1251 N N . ALA A 1 163 ? -6.909 1.451 19.304 1.00 75.38 163 ALA A N 1
ATOM 1252 C CA . ALA A 1 163 ? -6.573 0.253 20.070 1.00 75.38 163 ALA A CA 1
ATOM 1253 C C . ALA A 1 163 ? -7.543 -0.005 21.239 1.00 75.38 163 ALA A C 1
ATOM 1255 O O . ALA A 1 163 ? -7.917 -1.156 21.476 1.00 75.38 163 ALA A O 1
ATOM 1256 N N . GLU A 1 164 ? -7.973 1.039 21.948 1.00 82.88 164 GLU A N 1
ATOM 1257 C CA . GLU A 1 164 ? -8.979 0.943 23.012 1.00 82.88 164 GLU A CA 1
ATOM 1258 C C . GLU A 1 164 ? -10.336 0.472 22.472 1.00 82.88 164 GLU A C 1
ATOM 1260 O O . GLU A 1 164 ? -10.931 -0.461 23.023 1.00 82.88 164 GLU A O 1
ATOM 1265 N N . GLU A 1 165 ? -10.789 1.033 21.349 1.00 83.00 165 GLU A N 1
ATOM 1266 C CA . GLU A 1 165 ? -12.047 0.637 20.707 1.00 83.00 165 GLU A CA 1
ATOM 1267 C C . GLU A 1 165 ? -12.014 -0.806 20.201 1.00 83.00 165 GLU A C 1
ATOM 1269 O O . GLU A 1 165 ? -12.967 -1.569 20.364 1.00 83.00 165 GLU A O 1
ATOM 1274 N N . ILE A 1 166 ? -10.873 -1.242 19.679 1.00 78.44 166 ILE A N 1
ATOM 1275 C CA . ILE A 1 166 ? -10.661 -2.625 19.250 1.00 78.44 166 ILE A CA 1
ATOM 1276 C C . ILE A 1 166 ? -10.724 -3.572 20.444 1.00 78.44 166 ILE A C 1
ATOM 1278 O O . ILE A 1 166 ? -11.337 -4.637 20.360 1.00 78.44 166 ILE A O 1
ATOM 1282 N N . GLN A 1 167 ? -10.124 -3.199 21.575 1.00 77.00 167 GLN A N 1
ATOM 1283 C CA . GLN A 1 167 ? -10.222 -3.984 22.805 1.00 77.00 167 GLN A CA 1
ATOM 1284 C C . GLN A 1 167 ? -11.653 -4.025 23.346 1.00 77.00 167 GLN A C 1
ATOM 1286 O O . GLN A 1 167 ? -12.065 -5.053 23.890 1.00 77.00 167 GLN A O 1
ATOM 1291 N N . ARG A 1 168 ? -12.423 -2.940 23.205 1.00 86.38 168 ARG A N 1
ATOM 1292 C CA . ARG A 1 168 ? -13.852 -2.927 23.540 1.00 86.38 168 ARG A CA 1
ATOM 1293 C C . ARG A 1 168 ? -14.619 -3.907 22.656 1.00 86.38 168 ARG A C 1
ATOM 1295 O O . ARG A 1 168 ? -15.331 -4.753 23.193 1.00 86.38 168 ARG A O 1
ATOM 1302 N N . ILE A 1 169 ? -14.427 -3.844 21.340 1.00 82.62 169 ILE A N 1
ATOM 1303 C CA . ILE A 1 169 ? -15.037 -4.756 20.360 1.00 82.62 169 ILE A CA 1
ATOM 1304 C C . ILE A 1 169 ? -14.666 -6.213 20.670 1.00 82.62 169 ILE A C 1
ATOM 1306 O O . ILE A 1 169 ? -15.531 -7.086 20.677 1.00 82.62 169 ILE A O 1
ATOM 1310 N N . ALA A 1 170 ? -13.405 -6.471 21.028 1.00 76.19 170 ALA A N 1
ATOM 1311 C CA . ALA A 1 170 ? -12.889 -7.801 21.351 1.00 76.19 170 ALA A CA 1
ATOM 1312 C C . ALA A 1 170 ? -13.593 -8.492 22.528 1.00 76.19 170 ALA A C 1
ATOM 1314 O O . ALA A 1 170 ? -13.553 -9.720 22.628 1.00 76.19 170 ALA A O 1
ATOM 1315 N N . LYS A 1 171 ? -14.215 -7.725 23.432 1.00 84.88 171 LYS A N 1
ATOM 1316 C CA . LYS A 1 171 ? -14.949 -8.266 24.587 1.00 84.88 171 LYS A CA 1
ATOM 1317 C C . LYS A 1 171 ? -16.283 -8.906 24.192 1.00 84.88 171 LYS A C 1
ATOM 1319 O O . LYS A 1 171 ? -16.809 -9.688 24.979 1.00 84.88 171 LYS A O 1
ATOM 1324 N N . ASN A 1 172 ? -16.813 -8.607 23.003 1.00 85.62 172 ASN A N 1
ATOM 1325 C CA . ASN A 1 172 ? -18.015 -9.236 22.463 1.00 85.62 172 ASN A CA 1
ATOM 1326 C C . ASN A 1 172 ? -17.630 -10.196 21.316 1.00 85.62 172 ASN A C 1
ATOM 1328 O O . ASN A 1 172 ? -17.271 -9.725 20.240 1.00 85.62 172 ASN A O 1
ATOM 1332 N N . PRO A 1 173 ? -17.715 -11.530 21.501 1.00 82.06 173 PRO A N 1
ATOM 1333 C CA . PRO A 1 173 ? -17.250 -12.501 20.507 1.00 82.06 173 PRO A CA 1
ATOM 1334 C C . PRO A 1 173 ? -17.949 -12.423 19.144 1.00 82.06 173 PRO A C 1
ATOM 1336 O O . PRO A 1 173 ? -17.286 -12.597 18.122 1.00 82.06 173 PRO A O 1
ATOM 1339 N N . GLN A 1 174 ? -19.260 -12.158 19.119 1.00 82.69 174 GLN A N 1
ATOM 1340 C CA . GLN A 1 174 ? -20.016 -12.035 17.868 1.00 82.69 174 GLN A CA 1
ATOM 1341 C C . GLN A 1 174 ? -19.552 -10.795 17.102 1.00 82.69 174 GLN A C 1
ATOM 1343 O O . GLN A 1 174 ? -19.069 -10.910 15.978 1.00 82.69 174 GLN A O 1
ATOM 1348 N N . LEU A 1 175 ? -19.547 -9.639 17.772 1.00 84.19 175 LEU A N 1
ATOM 1349 C CA . LEU A 1 175 ? -19.080 -8.377 17.199 1.00 84.19 175 LEU A CA 1
ATOM 1350 C C . LEU A 1 175 ? -17.619 -8.445 16.734 1.00 84.19 175 LEU A C 1
ATOM 1352 O O . LEU A 1 175 ? -17.273 -7.965 15.657 1.00 84.19 175 LEU A O 1
ATOM 1356 N N . ALA A 1 176 ? -16.762 -9.074 17.538 1.00 79.69 176 ALA A N 1
ATOM 1357 C CA . ALA A 1 176 ? -15.361 -9.289 17.220 1.00 79.69 176 ALA A CA 1
ATOM 1358 C C . ALA A 1 176 ? -15.193 -10.069 15.912 1.00 79.69 176 ALA A C 1
ATOM 1360 O O . ALA A 1 176 ? -14.359 -9.701 15.089 1.00 79.69 176 ALA A O 1
ATOM 1361 N N . SER A 1 177 ? -15.976 -11.129 15.700 1.00 80.06 177 SER A N 1
ATOM 1362 C CA . SER A 1 177 ? -15.880 -11.929 14.476 1.00 80.06 177 SER A CA 1
ATOM 1363 C C . SER A 1 177 ? -16.212 -11.112 13.223 1.00 80.06 177 SER A C 1
ATOM 1365 O O . SER A 1 177 ? -15.423 -11.121 12.279 1.00 80.06 177 SER A O 1
ATOM 1367 N N . THR A 1 178 ? -17.287 -10.322 13.258 1.00 84.00 178 THR A N 1
ATOM 1368 C CA . THR A 1 178 ? -17.714 -9.461 12.147 1.00 84.00 178 THR A CA 1
ATOM 1369 C C . THR A 1 178 ? -16.681 -8.375 11.855 1.00 84.00 178 THR A C 1
ATOM 1371 O O . THR A 1 178 ? -16.226 -8.234 10.721 1.00 84.00 178 THR A O 1
ATOM 1374 N N . VAL A 1 179 ? -16.228 -7.652 12.886 1.00 83.31 179 VAL A N 1
ATOM 1375 C CA . VAL A 1 179 ? -15.209 -6.601 12.730 1.00 83.31 179 VAL A CA 1
ATOM 1376 C C . VAL A 1 179 ? -13.893 -7.183 12.211 1.00 83.31 179 VAL A C 1
ATOM 1378 O O . VAL A 1 179 ? -13.211 -6.545 11.415 1.00 83.31 179 VAL A O 1
ATOM 1381 N N . ARG A 1 180 ? -13.534 -8.418 12.585 1.00 81.12 180 ARG A N 1
ATOM 1382 C CA . ARG A 1 180 ? -12.333 -9.080 12.057 1.00 81.12 180 ARG A CA 1
ATOM 1383 C C . ARG A 1 180 ? -12.378 -9.258 10.544 1.00 81.12 180 ARG A C 1
ATOM 1385 O O . ARG A 1 180 ? -11.361 -9.028 9.894 1.00 81.12 180 ARG A O 1
ATOM 1392 N N . VAL A 1 181 ? -13.514 -9.713 10.014 1.00 84.38 181 VAL A N 1
ATOM 1393 C CA . VAL A 1 181 ? -13.701 -9.928 8.571 1.00 84.38 181 VAL A CA 1
ATOM 1394 C C . VAL A 1 181 ? -13.548 -8.602 7.841 1.00 84.38 181 VAL A C 1
ATOM 1396 O O . VAL A 1 181 ? -12.701 -8.492 6.960 1.00 84.38 181 VAL A O 1
ATOM 1399 N N . ILE A 1 182 ? -14.251 -7.572 8.312 1.00 84.50 182 ILE A N 1
ATOM 1400 C CA . ILE A 1 182 ? -14.190 -6.221 7.750 1.00 84.50 182 ILE A CA 1
ATOM 1401 C C . ILE A 1 182 ? -12.757 -5.687 7.735 1.00 84.50 182 ILE A C 1
ATOM 1403 O O . ILE A 1 182 ? -12.270 -5.265 6.694 1.00 84.50 182 ILE A O 1
ATOM 1407 N N . MET A 1 183 ? -12.044 -5.747 8.862 1.00 81.81 183 MET A N 1
ATOM 1408 C CA . MET A 1 183 ? -10.674 -5.229 8.933 1.00 81.81 183 MET A CA 1
ATOM 1409 C C . MET A 1 183 ? -9.708 -6.039 8.058 1.00 81.81 183 MET A C 1
ATOM 1411 O O . MET A 1 183 ? -8.772 -5.476 7.493 1.00 81.81 183 MET A O 1
ATOM 1415 N N . SER A 1 184 ? -9.941 -7.345 7.892 1.00 81.19 184 SER A N 1
ATOM 1416 C CA . SER A 1 184 ? -9.180 -8.170 6.948 1.00 81.19 184 SER A CA 1
ATOM 1417 C C . SER A 1 184 ? -9.422 -7.740 5.500 1.00 81.19 184 SER A C 1
ATOM 1419 O O . SER A 1 184 ? -8.470 -7.638 4.727 1.00 81.19 184 SER A O 1
ATOM 1421 N N . GLU A 1 185 ? -10.673 -7.472 5.127 1.00 85.00 185 GLU A N 1
ATOM 1422 C CA . GLU A 1 185 ? -11.035 -6.976 3.796 1.00 85.00 185 GLU A CA 1
ATOM 1423 C C . GLU A 1 185 ? -10.467 -5.580 3.547 1.00 85.00 185 GLU A C 1
ATOM 1425 O O . GLU A 1 185 ? -9.863 -5.347 2.500 1.00 85.00 185 GLU A O 1
ATOM 1430 N N . SER A 1 186 ? -10.560 -4.678 4.528 1.00 84.44 186 SER A N 1
ATOM 1431 C CA . SER A 1 186 ? -9.969 -3.342 4.431 1.00 84.44 186 SER A CA 1
ATOM 1432 C C . SER A 1 186 ? -8.443 -3.400 4.312 1.00 84.44 186 SER A C 1
ATOM 1434 O O . SER A 1 186 ? -7.854 -2.671 3.516 1.00 84.44 186 SER A O 1
ATOM 1436 N N . GLY A 1 187 ? -7.785 -4.298 5.053 1.00 81.75 187 GLY A N 1
ATOM 1437 C CA . GLY A 1 187 ? -6.346 -4.540 4.927 1.00 81.75 187 GLY A CA 1
ATOM 1438 C C . GLY A 1 187 ? -5.958 -5.081 3.547 1.00 81.75 187 GLY A C 1
ATOM 1439 O O . GLY A 1 187 ? -4.963 -4.643 2.968 1.00 81.75 187 GLY A O 1
ATOM 1440 N N . ALA A 1 188 ? -6.763 -5.986 2.983 1.00 83.88 188 ALA A N 1
ATOM 1441 C CA . ALA A 1 188 ? -6.555 -6.496 1.632 1.00 83.88 188 ALA A CA 1
ATOM 1442 C C . ALA A 1 188 ? -6.746 -5.401 0.571 1.00 83.88 188 ALA A C 1
ATOM 1444 O O . ALA A 1 188 ? -5.915 -5.287 -0.327 1.00 83.88 188 ALA A O 1
ATOM 1445 N N . ALA A 1 189 ? -7.790 -4.577 0.688 1.00 85.88 189 ALA A N 1
ATOM 1446 C CA . ALA A 1 189 ? -8.046 -3.444 -0.202 1.00 85.88 189 ALA A CA 1
ATOM 1447 C C . ALA A 1 189 ? -6.884 -2.443 -0.191 1.00 85.88 189 ALA A C 1
ATOM 1449 O O . ALA A 1 189 ? -6.309 -2.140 -1.238 1.00 85.88 189 ALA A O 1
ATOM 1450 N N . ARG A 1 190 ? -6.428 -2.057 1.006 1.00 85.62 190 ARG A N 1
ATOM 1451 C CA . ARG A 1 190 ? -5.223 -1.243 1.191 1.00 85.62 190 ARG A CA 1
ATOM 1452 C C . ARG A 1 190 ? -4.010 -1.839 0.483 1.00 85.62 190 ARG A C 1
ATOM 1454 O O . ARG A 1 190 ? -3.285 -1.121 -0.203 1.00 85.62 190 ARG A O 1
ATOM 1461 N N . SER A 1 191 ? -3.772 -3.142 0.655 1.00 84.31 191 SER A N 1
ATOM 1462 C CA . SER A 1 191 ? -2.635 -3.826 0.033 1.00 84.31 191 SER A CA 1
ATOM 1463 C C . SER A 1 191 ? -2.737 -3.838 -1.489 1.00 84.31 191 SER A C 1
ATOM 1465 O O . SER A 1 191 ? -1.710 -3.681 -2.142 1.00 84.31 191 SER A O 1
ATOM 1467 N N . ARG A 1 192 ? -3.939 -4.008 -2.056 1.00 89.38 192 ARG A N 1
ATOM 1468 C CA . ARG A 1 192 ? -4.156 -3.942 -3.510 1.00 89.38 192 ARG A CA 1
ATOM 1469 C C . ARG A 1 192 ? -3.795 -2.564 -4.043 1.00 89.38 192 ARG A C 1
ATOM 1471 O O . ARG A 1 192 ? -2.936 -2.486 -4.910 1.00 89.38 192 ARG A O 1
ATOM 1478 N N . VAL A 1 193 ? -4.354 -1.504 -3.455 1.00 89.69 193 VAL A N 1
ATOM 1479 C CA . VAL A 1 193 ? -4.061 -0.116 -3.846 1.00 89.69 193 VAL A CA 1
ATOM 1480 C C . VAL A 1 193 ? -2.572 0.197 -3.688 1.00 89.69 193 VAL A C 1
ATOM 1482 O O . VAL A 1 193 ? -1.950 0.716 -4.605 1.00 89.69 193 VAL A O 1
ATOM 1485 N N . THR A 1 194 ? -1.961 -0.177 -2.560 1.00 87.12 194 THR A N 1
ATOM 1486 C CA . THR A 1 194 ? -0.516 0.035 -2.342 1.00 87.12 194 THR A CA 1
ATOM 1487 C C . THR A 1 194 ? 0.329 -0.670 -3.405 1.00 87.12 194 THR A C 1
ATOM 1489 O O . THR A 1 194 ? 1.283 -0.093 -3.925 1.00 87.12 194 THR A O 1
ATOM 1492 N N . ASN A 1 195 ? -0.004 -1.921 -3.730 1.00 88.69 195 ASN A N 1
ATOM 1493 C CA . ASN A 1 195 ? 0.728 -2.692 -4.730 1.00 88.69 195 ASN A CA 1
ATOM 1494 C C . ASN A 1 195 ? 0.523 -2.136 -6.140 1.00 88.69 195 ASN A C 1
ATOM 1496 O O . ASN A 1 195 ? 1.485 -2.100 -6.898 1.00 88.69 195 ASN A O 1
ATOM 1500 N N . GLU A 1 196 ? -0.688 -1.686 -6.469 1.00 92.69 196 GLU A N 1
ATOM 1501 C CA . GLU A 1 196 ? -1.013 -1.041 -7.741 1.00 92.69 196 GLU A CA 1
ATOM 1502 C C . GLU A 1 196 ? -0.234 0.265 -7.919 1.00 92.69 196 GLU A C 1
ATOM 1504 O O . GLU A 1 196 ? 0.416 0.450 -8.943 1.00 92.69 196 GLU A O 1
ATOM 1509 N N . LEU A 1 197 ? -0.216 1.133 -6.902 1.00 91.94 197 LEU A N 1
ATOM 1510 C CA . LEU A 1 197 ? 0.541 2.388 -6.930 1.00 91.94 197 LEU A CA 1
ATOM 1511 C C . LEU A 1 197 ? 2.042 2.140 -7.114 1.00 91.94 197 LEU A C 1
ATOM 1513 O O . LEU A 1 197 ? 2.667 2.740 -7.984 1.00 91.94 197 LEU A O 1
ATOM 1517 N N . ARG A 1 198 ? 2.614 1.192 -6.362 1.00 90.12 198 ARG A N 1
ATOM 1518 C CA . ARG A 1 198 ? 4.026 0.802 -6.512 1.00 90.12 198 ARG A CA 1
ATOM 1519 C C . ARG A 1 198 ? 4.332 0.197 -7.877 1.00 90.12 198 ARG A C 1
ATOM 1521 O O . ARG A 1 198 ? 5.397 0.458 -8.422 1.00 90.12 198 ARG A O 1
ATOM 1528 N N . LEU A 1 199 ? 3.426 -0.615 -8.418 1.00 93.19 199 LEU A N 1
ATOM 1529 C CA . LEU A 1 199 ? 3.576 -1.181 -9.754 1.00 93.19 199 LEU A CA 1
ATOM 1530 C C . LEU A 1 199 ? 3.557 -0.072 -10.808 1.00 93.19 199 LEU A C 1
ATOM 1532 O O . LEU A 1 199 ? 4.442 -0.034 -11.655 1.00 93.19 199 LEU A O 1
ATOM 1536 N N . ASN A 1 200 ? 2.586 0.839 -10.742 1.00 93.88 200 ASN A N 1
ATOM 1537 C CA . ASN A 1 200 ? 2.486 1.970 -11.664 1.00 93.88 200 ASN A CA 1
ATOM 1538 C C . ASN A 1 200 ? 3.736 2.850 -11.594 1.00 93.88 200 ASN A C 1
ATOM 1540 O O . ASN A 1 200 ? 4.277 3.207 -12.635 1.00 93.88 200 ASN A O 1
ATOM 1544 N N . LYS A 1 201 ? 4.260 3.093 -10.390 1.00 91.00 201 LYS A N 1
ATOM 1545 C CA . LYS A 1 201 ? 5.525 3.805 -10.211 1.00 91.00 201 LYS A CA 1
ATOM 1546 C C . LYS A 1 201 ? 6.711 3.074 -10.828 1.00 91.00 201 LYS A C 1
ATOM 1548 O O . LYS A 1 201 ? 7.500 3.676 -11.542 1.00 91.00 201 LYS A O 1
ATOM 1553 N N . ALA A 1 202 ? 6.827 1.765 -10.613 1.00 90.94 202 ALA A N 1
ATOM 1554 C CA . ALA A 1 202 ? 7.886 0.972 -11.233 1.00 90.94 202 ALA A CA 1
ATOM 1555 C C . ALA A 1 202 ? 7.814 1.017 -12.773 1.00 90.94 202 ALA A C 1
ATOM 1557 O O . ALA A 1 202 ? 8.854 1.068 -13.431 1.00 90.94 202 ALA A O 1
ATOM 1558 N N . LYS A 1 203 ? 6.602 1.057 -13.346 1.00 93.19 203 LYS A N 1
ATOM 1559 C CA . LYS A 1 203 ? 6.382 1.184 -14.796 1.00 93.19 203 LYS A CA 1
ATOM 1560 C C . LYS A 1 203 ? 6.858 2.519 -15.376 1.00 93.19 203 LYS A C 1
ATOM 1562 O O . LYS A 1 203 ? 7.174 2.551 -16.560 1.00 93.19 203 LYS A O 1
ATOM 1567 N N . GLU A 1 204 ? 6.969 3.592 -14.591 1.00 90.12 204 GLU A N 1
ATOM 1568 C CA . GLU A 1 204 ? 7.550 4.859 -15.074 1.00 90.12 204 GLU A CA 1
ATOM 1569 C C . GLU A 1 204 ? 8.991 4.667 -15.573 1.00 90.12 204 GLU A C 1
ATOM 1571 O O . GLU A 1 204 ? 9.384 5.285 -16.560 1.00 90.12 204 GLU A O 1
ATOM 1576 N N . GLY A 1 205 ? 9.738 3.732 -14.972 1.00 85.88 205 GLY A N 1
ATOM 1577 C CA . GLY A 1 205 ? 11.102 3.392 -15.383 1.00 85.88 205 GLY A CA 1
ATOM 1578 C C . GLY A 1 205 ? 11.204 2.574 -16.676 1.00 85.88 205 GLY A C 1
ATOM 1579 O O . GLY A 1 205 ? 12.289 2.138 -17.053 1.00 85.88 205 GLY A O 1
ATOM 1580 N N . VAL A 1 206 ? 10.104 2.311 -17.390 1.00 89.00 206 VAL A N 1
ATOM 1581 C CA . VAL A 1 206 ? 10.160 1.548 -18.653 1.00 89.00 206 VAL A CA 1
ATOM 1582 C C . VAL A 1 206 ? 11.005 2.250 -19.730 1.00 89.00 206 VAL A C 1
ATOM 1584 O O . VAL A 1 206 ? 11.511 1.580 -20.625 1.00 89.00 206 VAL A O 1
ATOM 1587 N N . ASN A 1 207 ? 11.172 3.573 -19.611 1.00 86.56 207 ASN A N 1
ATOM 1588 C CA . ASN A 1 207 ? 11.946 4.424 -20.520 1.00 86.56 207 ASN A CA 1
ATOM 1589 C C . ASN A 1 207 ? 13.246 4.952 -19.882 1.00 86.56 207 ASN A C 1
ATOM 1591 O O . ASN A 1 207 ? 13.737 5.999 -20.300 1.00 86.56 207 ASN A O 1
ATOM 1595 N N . ASP A 1 208 ? 13.763 4.298 -18.837 1.00 90.25 208 ASP A N 1
ATOM 1596 C CA . ASP A 1 208 ? 15.061 4.668 -18.261 1.00 90.25 208 ASP A CA 1
ATOM 1597 C C . ASP A 1 208 ? 16.174 4.562 -19.319 1.00 90.25 208 ASP A C 1
ATOM 1599 O O . ASP A 1 208 ? 16.150 3.664 -20.163 1.00 90.25 208 ASP A O 1
ATOM 1603 N N . ASP A 1 209 ? 17.182 5.434 -19.232 1.00 89.94 209 ASP A N 1
ATOM 1604 C CA . ASP A 1 209 ? 18.326 5.437 -20.151 1.00 89.94 209 ASP A CA 1
ATOM 1605 C C . ASP A 1 209 ? 18.975 4.042 -20.278 1.00 89.94 209 ASP A C 1
ATOM 1607 O O . ASP A 1 209 ? 19.302 3.387 -19.281 1.00 89.94 209 ASP A O 1
ATOM 1611 N N . GLY A 1 210 ? 19.203 3.605 -21.521 1.00 91.19 210 GLY A N 1
ATOM 1612 C CA . GLY A 1 210 ? 19.757 2.284 -21.842 1.00 91.19 210 GLY A CA 1
ATOM 1613 C C . GLY A 1 210 ? 18.722 1.158 -21.892 1.00 91.19 210 GLY A C 1
ATOM 1614 O O . GLY A 1 210 ? 19.105 -0.017 -21.917 1.00 91.19 210 GLY A O 1
ATOM 1615 N N . TYR A 1 211 ? 17.430 1.496 -21.880 1.00 93.25 211 TYR A N 1
ATOM 1616 C CA . TYR A 1 211 ? 16.344 0.551 -22.076 1.00 93.25 211 TYR A CA 1
ATOM 1617 C C . TYR A 1 211 ? 15.308 1.061 -23.079 1.00 93.25 211 TYR A C 1
ATOM 1619 O O . TYR A 1 211 ? 14.910 2.224 -23.082 1.00 93.25 211 TYR A O 1
ATOM 1627 N N . SER A 1 212 ? 14.779 0.121 -23.855 1.00 92.06 212 SER A N 1
ATOM 1628 C CA . SER A 1 212 ? 13.672 0.321 -24.779 1.00 92.06 212 SER A CA 1
ATOM 1629 C C . SER A 1 212 ? 12.382 -0.329 -24.250 1.00 92.06 212 SER A C 1
ATOM 1631 O O . SER A 1 212 ? 12.401 -1.493 -23.823 1.00 92.06 212 SER A O 1
ATOM 1633 N N . PRO A 1 213 ? 11.227 0.363 -24.305 1.00 92.88 213 PRO A N 1
ATOM 1634 C CA . PRO A 1 213 ? 9.960 -0.190 -23.847 1.00 92.88 213 PRO A CA 1
ATOM 1635 C C . PRO A 1 213 ? 9.465 -1.316 -24.757 1.00 92.88 213 PRO A C 1
ATOM 1637 O O . PRO A 1 213 ? 9.619 -1.287 -25.981 1.00 92.88 213 PRO A O 1
ATOM 1640 N N . VAL A 1 214 ? 8.791 -2.302 -24.164 1.00 92.00 214 VAL A N 1
ATOM 1641 C CA . VAL A 1 214 ? 8.120 -3.359 -24.926 1.00 92.00 214 VAL A CA 1
ATOM 1642 C C . VAL A 1 214 ? 6.723 -2.894 -25.323 1.00 92.00 214 VAL A C 1
ATOM 1644 O O . VAL A 1 214 ? 5.818 -2.767 -24.501 1.00 92.00 214 VAL A O 1
ATOM 1647 N N . THR A 1 215 ? 6.530 -2.682 -26.618 1.00 89.50 215 THR A N 1
ATOM 1648 C CA . THR A 1 215 ? 5.254 -2.260 -27.207 1.00 89.50 215 THR A CA 1
ATOM 1649 C C . THR A 1 215 ? 4.517 -3.450 -27.817 1.00 89.50 215 THR A C 1
ATOM 1651 O O . THR A 1 215 ? 5.028 -4.568 -27.826 1.00 89.50 215 THR A O 1
ATOM 1654 N N . SER A 1 216 ? 3.312 -3.247 -28.353 1.00 85.81 216 SER A N 1
ATOM 1655 C CA . SER A 1 216 ? 2.567 -4.289 -29.077 1.00 85.81 216 SER A CA 1
ATOM 1656 C C . SER A 1 216 ? 3.256 -4.756 -30.367 1.00 85.81 216 SER A C 1
ATOM 1658 O O . SER A 1 216 ? 3.044 -5.895 -30.776 1.00 85.81 216 SER A O 1
ATOM 1660 N N . SER A 1 217 ? 4.099 -3.922 -30.983 1.00 87.38 217 SER A N 1
ATOM 1661 C CA . SER A 1 217 ? 4.868 -4.270 -32.185 1.00 87.38 217 SER A CA 1
ATOM 1662 C C . SER A 1 217 ? 6.226 -4.899 -31.881 1.00 87.38 217 SER A C 1
ATOM 1664 O O . SER A 1 217 ? 6.863 -5.427 -32.787 1.00 87.38 217 SER A O 1
ATOM 1666 N N . THR A 1 218 ? 6.677 -4.877 -30.624 1.00 90.31 218 THR A N 1
ATOM 1667 C CA . THR A 1 218 ? 7.927 -5.527 -30.226 1.00 90.31 218 THR A CA 1
ATOM 1668 C C . THR A 1 218 ? 7.791 -7.044 -30.376 1.00 90.31 218 THR A C 1
ATOM 1670 O O . THR A 1 218 ? 6.936 -7.669 -29.738 1.00 90.31 218 THR A O 1
ATOM 1673 N N . GLU A 1 219 ? 8.629 -7.642 -31.221 1.00 91.44 219 GLU A N 1
ATOM 1674 C CA . GLU A 1 219 ? 8.734 -9.095 -31.346 1.00 91.44 219 GLU A CA 1
ATOM 1675 C C . GLU A 1 219 ? 9.515 -9.658 -30.157 1.00 91.44 219 GLU A C 1
ATOM 1677 O O . GLU A 1 219 ? 10.622 -9.216 -29.853 1.00 91.44 219 GLU A O 1
ATOM 1682 N N . LEU A 1 220 ? 8.918 -10.626 -29.463 1.00 92.12 220 LEU A N 1
ATOM 1683 C CA . LEU A 1 220 ? 9.505 -11.269 -28.292 1.00 92.12 220 LEU A CA 1
ATOM 1684 C C . LEU A 1 220 ? 9.648 -12.760 -28.558 1.00 92.12 220 LEU A C 1
ATOM 1686 O O . LEU A 1 220 ? 8.699 -13.411 -28.998 1.00 92.12 220 LEU A O 1
ATOM 1690 N N . THR A 1 221 ? 10.818 -13.307 -28.248 1.00 91.94 221 THR A N 1
ATOM 1691 C CA . THR A 1 221 ? 11.133 -14.719 -28.477 1.00 91.94 221 THR A CA 1
ATOM 1692 C C . THR A 1 221 ? 11.703 -15.375 -27.228 1.00 91.94 221 THR A C 1
ATOM 1694 O O . THR A 1 221 ? 12.365 -14.735 -26.407 1.00 91.94 221 THR A O 1
ATOM 1697 N N . ASN A 1 222 ? 11.507 -16.687 -27.105 1.00 92.56 222 ASN A N 1
ATOM 1698 C CA . ASN A 1 222 ? 12.110 -17.472 -26.032 1.00 92.56 222 ASN A CA 1
ATOM 1699 C C . ASN A 1 222 ? 13.642 -17.340 -26.049 1.00 92.56 222 ASN A C 1
ATOM 1701 O O . ASN A 1 222 ? 14.272 -17.357 -27.105 1.00 92.56 222 ASN A O 1
ATOM 1705 N N . GLY A 1 223 ? 14.238 -17.194 -24.866 1.00 92.00 223 GLY A N 1
ATOM 1706 C CA . GLY A 1 223 ? 15.672 -16.975 -24.672 1.00 92.00 223 GLY A CA 1
ATOM 1707 C C . GLY A 1 223 ? 16.128 -15.515 -24.768 1.00 92.00 223 GLY A C 1
ATOM 1708 O O . GLY A 1 223 ? 17.278 -15.230 -24.434 1.00 92.00 223 GLY A O 1
ATOM 1709 N N . MET A 1 224 ? 15.259 -14.580 -25.167 1.00 94.12 224 MET A N 1
ATOM 1710 C CA . MET A 1 224 ? 15.601 -13.156 -25.232 1.00 94.12 224 MET A CA 1
ATOM 1711 C C . MET A 1 224 ? 15.889 -12.595 -23.833 1.00 94.12 224 MET A C 1
ATOM 1713 O O . MET A 1 224 ? 15.149 -12.866 -22.883 1.00 94.12 224 MET A O 1
ATOM 1717 N N . ARG A 1 225 ? 16.964 -11.807 -23.707 1.00 94.25 225 ARG A N 1
ATOM 1718 C CA . ARG A 1 225 ? 17.290 -11.082 -22.472 1.00 94.25 225 ARG A CA 1
ATOM 1719 C C . ARG A 1 225 ? 16.361 -9.890 -22.315 1.00 94.25 225 ARG A C 1
ATOM 1721 O O . ARG A 1 225 ? 16.152 -9.144 -23.264 1.00 94.25 225 ARG A O 1
ATOM 1728 N N . ILE A 1 226 ? 15.834 -9.719 -21.112 1.00 95.00 226 ILE A N 1
ATOM 1729 C CA . ILE A 1 226 ? 14.872 -8.668 -20.806 1.00 95.00 226 ILE A CA 1
ATOM 1730 C C . ILE A 1 226 ? 15.019 -8.239 -19.350 1.00 95.00 226 ILE A C 1
ATOM 1732 O O . ILE A 1 226 ? 15.540 -8.994 -18.522 1.00 95.00 226 ILE A O 1
ATOM 1736 N N . GLU A 1 227 ? 14.538 -7.049 -19.021 1.00 94.88 227 GLU A N 1
ATOM 1737 C CA . GLU A 1 227 ? 14.205 -6.702 -17.649 1.00 94.88 227 GLU A CA 1
ATOM 1738 C C . GLU A 1 227 ? 12.696 -6.698 -17.446 1.00 94.88 227 GLU A C 1
ATOM 1740 O O . GLU A 1 227 ? 11.927 -6.359 -18.344 1.00 94.88 227 GLU A O 1
ATOM 1745 N N . PHE A 1 228 ? 12.267 -7.110 -16.260 1.00 94.19 228 PHE A N 1
ATOM 1746 C CA . PHE A 1 228 ? 10.859 -7.201 -15.906 1.00 94.19 228 PHE A CA 1
ATOM 1747 C C . PHE A 1 228 ? 10.604 -6.706 -14.488 1.00 94.19 228 PHE A C 1
ATOM 1749 O O . PHE A 1 228 ? 11.493 -6.770 -13.637 1.00 94.19 228 PHE A O 1
ATOM 1756 N N . ILE A 1 229 ? 9.377 -6.261 -14.225 1.00 93.38 229 ILE A N 1
ATOM 1757 C CA . ILE A 1 229 ? 8.930 -5.891 -12.881 1.00 93.38 229 ILE A CA 1
ATOM 1758 C C . ILE A 1 229 ? 8.515 -7.155 -12.117 1.00 93.38 229 ILE A C 1
ATOM 1760 O O . ILE A 1 229 ? 7.504 -7.792 -12.441 1.00 93.38 229 ILE A O 1
ATOM 1764 N N . ASP A 1 230 ? 9.289 -7.516 -11.094 1.00 89.56 230 ASP A N 1
ATOM 1765 C CA . ASP A 1 230 ? 9.035 -8.676 -10.237 1.00 89.56 230 ASP A CA 1
ATOM 1766 C C . ASP A 1 230 ? 7.817 -8.473 -9.298 1.00 89.56 230 ASP A C 1
ATOM 1768 O O . ASP A 1 230 ? 7.251 -7.379 -9.234 1.00 89.56 230 ASP A O 1
ATOM 1772 N N . PRO A 1 231 ? 7.369 -9.503 -8.549 1.00 86.38 231 PRO A N 1
ATOM 1773 C CA . PRO A 1 231 ? 6.246 -9.369 -7.610 1.00 86.38 231 PRO A CA 1
ATOM 1774 C C . PRO A 1 231 ? 6.475 -8.383 -6.452 1.00 86.38 231 PRO A C 1
ATOM 1776 O O . PRO A 1 231 ? 5.540 -8.084 -5.711 1.00 86.38 231 PRO A O 1
ATOM 1779 N N . PHE A 1 232 ? 7.707 -7.902 -6.267 1.00 85.75 232 PHE A N 1
ATOM 1780 C CA . PHE A 1 232 ? 8.059 -6.874 -5.290 1.00 85.75 232 PHE A CA 1
ATOM 1781 C C . PHE A 1 232 ? 8.125 -5.476 -5.922 1.00 85.75 232 PHE A C 1
ATOM 1783 O O . PHE A 1 232 ? 8.560 -4.534 -5.261 1.00 85.75 232 PHE A O 1
ATOM 1790 N N . ASN A 1 233 ? 7.651 -5.334 -7.165 1.00 89.75 233 ASN A N 1
ATOM 1791 C CA . ASN A 1 233 ? 7.640 -4.102 -7.947 1.00 89.75 233 ASN A CA 1
ATOM 1792 C C . ASN A 1 233 ? 9.043 -3.530 -8.207 1.00 89.75 233 ASN A C 1
ATOM 1794 O O . ASN A 1 233 ? 9.230 -2.317 -8.219 1.00 89.75 233 ASN A O 1
ATOM 1798 N N . MET A 1 234 ? 10.036 -4.400 -8.417 1.00 89.31 234 MET A N 1
ATOM 1799 C CA . MET A 1 234 ? 11.397 -4.006 -8.787 1.00 89.31 234 MET A CA 1
ATOM 1800 C C . MET A 1 234 ? 11.763 -4.517 -10.177 1.00 89.31 234 MET A C 1
ATOM 1802 O O . MET A 1 234 ? 11.456 -5.658 -10.526 1.00 89.31 234 MET A O 1
ATOM 1806 N N . TRP A 1 235 ? 12.511 -3.713 -10.933 1.00 92.25 235 TRP A N 1
ATOM 1807 C CA . TRP A 1 235 ? 13.134 -4.168 -12.173 1.00 92.25 235 TRP A CA 1
ATOM 1808 C C . TRP A 1 235 ? 14.197 -5.239 -11.891 1.00 92.25 235 TRP A C 1
ATOM 1810 O O . TRP A 1 235 ? 15.086 -5.070 -11.048 1.00 92.25 235 TRP A O 1
ATOM 1820 N N . LYS A 1 236 ? 14.092 -6.372 -12.590 1.00 93.00 236 LYS A N 1
ATOM 1821 C CA . LYS A 1 236 ? 15.011 -7.512 -12.509 1.00 93.00 236 LYS A CA 1
ATOM 1822 C C . LYS A 1 236 ? 15.387 -7.994 -13.898 1.00 93.00 236 LYS A C 1
ATOM 1824 O O . LYS A 1 236 ? 14.542 -8.102 -14.779 1.00 93.00 236 LYS A O 1
ATOM 1829 N N . LYS A 1 237 ? 16.651 -8.382 -14.056 1.00 93.50 237 LYS A N 1
ATOM 1830 C CA . LYS A 1 237 ? 17.152 -9.048 -15.262 1.00 93.50 237 LYS A CA 1
ATOM 1831 C C . LYS A 1 237 ? 16.629 -10.475 -15.342 1.00 93.50 237 LYS A C 1
ATOM 1833 O O . LYS A 1 237 ? 16.619 -11.199 -14.346 1.00 93.50 237 LYS A O 1
ATOM 1838 N N . GLY A 1 238 ? 16.254 -10.893 -16.541 1.00 93.25 238 GLY A N 1
ATOM 1839 C CA . GLY A 1 238 ? 15.786 -12.241 -16.812 1.00 93.25 238 GLY A CA 1
ATOM 1840 C C . GLY A 1 238 ? 15.897 -12.622 -18.282 1.00 93.25 238 GLY A C 1
ATOM 1841 O O . GLY A 1 238 ? 16.414 -11.878 -19.115 1.00 93.25 238 GLY A O 1
ATOM 1842 N N . MET A 1 239 ? 15.421 -13.825 -18.585 1.00 95.12 239 MET A N 1
ATOM 1843 C CA . MET A 1 239 ? 15.293 -14.327 -19.950 1.00 95.12 239 MET A CA 1
ATOM 1844 C C . MET A 1 239 ? 13.871 -14.812 -20.173 1.00 95.12 239 MET A C 1
ATOM 1846 O O . MET A 1 239 ? 13.307 -15.475 -19.299 1.00 95.12 239 MET A O 1
ATOM 1850 N N . ILE A 1 240 ? 13.299 -14.498 -21.329 1.00 95.25 240 ILE A N 1
ATOM 1851 C CA . ILE A 1 240 ? 11.968 -14.973 -21.706 1.00 95.25 240 ILE A CA 1
ATOM 1852 C C . ILE A 1 240 ? 11.986 -16.501 -21.766 1.00 95.25 240 ILE A C 1
ATOM 1854 O O . ILE A 1 240 ? 12.808 -17.093 -22.465 1.00 95.25 240 ILE A O 1
ATOM 1858 N N . SER A 1 241 ? 11.095 -17.141 -21.016 1.00 94.56 241 SER A N 1
ATOM 1859 C CA . SER A 1 241 ? 10.917 -18.594 -21.023 1.00 94.56 241 SER A CA 1
ATOM 1860 C C . SER A 1 241 ? 9.716 -19.031 -21.854 1.00 94.56 241 SER A C 1
ATOM 1862 O O . SER A 1 241 ? 9.726 -20.151 -22.359 1.00 94.56 241 SER A O 1
ATOM 1864 N N . ASP A 1 242 ? 8.711 -18.166 -22.003 1.00 93.81 242 ASP A N 1
ATOM 1865 C CA . ASP A 1 242 ? 7.526 -18.428 -22.816 1.00 93.81 242 ASP A CA 1
ATOM 1866 C C . ASP A 1 242 ? 6.837 -17.124 -23.256 1.00 93.81 242 ASP A C 1
ATOM 1868 O O . ASP A 1 242 ? 6.840 -16.137 -22.515 1.00 93.81 242 ASP A O 1
ATOM 1872 N N . VAL A 1 243 ? 6.197 -17.134 -24.427 1.00 92.56 243 VAL A N 1
ATOM 1873 C CA . VAL A 1 243 ? 5.396 -16.020 -24.963 1.00 92.56 243 VAL A CA 1
ATOM 1874 C C . VAL A 1 243 ? 4.046 -16.566 -25.407 1.00 92.56 243 VAL A C 1
ATOM 1876 O O . VAL A 1 243 ? 3.967 -17.435 -26.273 1.00 92.56 243 VAL A O 1
ATOM 1879 N N . ARG A 1 244 ? 2.964 -16.053 -24.819 1.00 90.88 244 ARG A N 1
ATOM 1880 C CA . ARG A 1 244 ? 1.602 -16.460 -25.171 1.00 90.88 244 ARG A CA 1
ATOM 1881 C C . ARG A 1 244 ? 1.074 -15.706 -26.384 1.00 90.88 244 ARG A C 1
ATOM 1883 O O . ARG A 1 244 ? 1.457 -14.573 -26.662 1.00 90.88 244 ARG A O 1
ATOM 1890 N N . ASN A 1 245 ? 0.082 -16.317 -27.030 1.00 86.44 245 ASN A N 1
ATOM 1891 C CA . ASN A 1 245 ? -0.655 -15.730 -28.154 1.00 86.44 245 ASN A CA 1
ATOM 1892 C C . ASN A 1 245 ? -1.404 -14.437 -27.785 1.00 86.44 245 ASN A C 1
ATOM 1894 O O . ASN A 1 245 ? -1.667 -13.621 -28.660 1.00 86.44 245 ASN A O 1
ATOM 1898 N N . ASP A 1 246 ? -1.746 -14.241 -26.507 1.00 86.62 246 ASP A N 1
ATOM 1899 C CA . ASP A 1 246 ? -2.356 -13.005 -25.993 1.00 86.62 246 ASP A CA 1
ATOM 1900 C C . ASP A 1 246 ? -1.329 -11.881 -25.752 1.00 86.62 246 ASP A C 1
ATOM 1902 O O . ASP A 1 246 ? -1.679 -10.806 -25.270 1.00 86.62 246 ASP A O 1
ATOM 1906 N N . GLY A 1 247 ? -0.057 -12.118 -26.088 1.00 83.88 247 GLY A N 1
ATOM 1907 C CA . GLY A 1 247 ? 1.030 -11.156 -25.961 1.00 83.88 247 GLY A CA 1
ATOM 1908 C C . GLY A 1 247 ? 1.657 -11.082 -24.570 1.00 83.88 247 GLY A C 1
ATOM 1909 O O . GLY A 1 247 ? 2.624 -10.330 -24.417 1.00 83.88 247 GLY A O 1
ATOM 1910 N N . LYS A 1 248 ? 1.163 -11.850 -23.585 1.00 92.00 248 LYS A N 1
ATOM 1911 C CA . LYS A 1 248 ? 1.760 -11.934 -22.245 1.00 92.00 248 LYS A CA 1
ATOM 1912 C C . LYS A 1 248 ? 2.994 -12.836 -22.238 1.00 92.00 248 LYS A C 1
ATOM 1914 O O . LYS A 1 248 ? 3.088 -13.814 -22.982 1.00 92.00 248 LYS A O 1
ATOM 1919 N N . VAL A 1 249 ? 3.932 -12.541 -21.344 1.00 92.56 249 VAL A N 1
ATOM 1920 C CA . VAL A 1 249 ? 5.287 -13.111 -21.376 1.00 92.56 249 VAL A CA 1
ATOM 1921 C C . VAL A 1 249 ? 5.651 -13.721 -20.036 1.00 92.56 249 VAL A C 1
ATOM 1923 O O . VAL A 1 249 ? 5.403 -13.134 -18.987 1.00 92.56 249 VAL A O 1
ATOM 1926 N N . LYS A 1 250 ? 6.291 -14.884 -20.053 1.00 93.69 250 LYS A N 1
ATOM 1927 C CA . LYS A 1 250 ? 6.892 -15.487 -18.867 1.00 93.69 250 LYS A CA 1
ATOM 1928 C C . LYS A 1 250 ? 8.399 -15.270 -18.893 1.00 93.69 250 LYS A C 1
ATOM 1930 O O . LYS A 1 250 ? 9.047 -15.526 -19.906 1.00 93.69 250 LYS A O 1
ATOM 1935 N N . VAL A 1 251 ? 8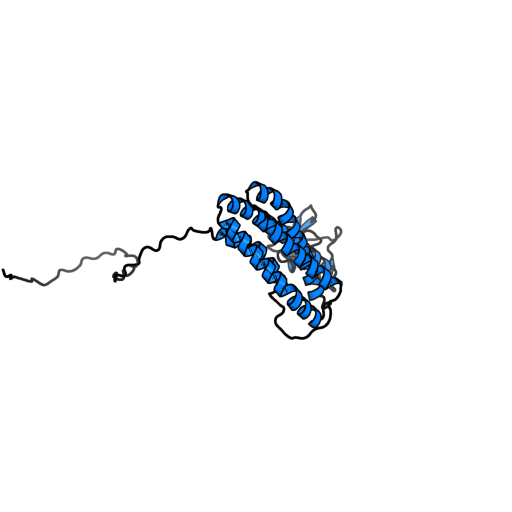.967 -14.820 -17.775 1.00 92.31 251 VAL A N 1
ATOM 1936 C CA . VAL A 1 251 ? 10.409 -14.561 -17.644 1.00 92.31 251 VAL A CA 1
ATOM 1937 C C . VAL A 1 251 ? 11.010 -15.499 -16.600 1.00 92.31 251 VAL A C 1
ATOM 1939 O O . VAL A 1 251 ? 10.585 -15.522 -15.447 1.00 92.31 251 VAL A O 1
ATOM 1942 N N . GLY A 1 252 ? 11.995 -16.308 -16.993 1.00 85.50 252 GLY A N 1
ATOM 1943 C CA . GLY A 1 252 ? 12.643 -17.293 -16.128 1.00 85.50 252 GLY A CA 1
ATOM 1944 C C . GLY A 1 252 ? 11.638 -18.239 -15.463 1.00 85.50 252 GLY A C 1
ATOM 1945 O O . GLY A 1 252 ? 10.751 -18.791 -16.120 1.00 85.50 252 GLY A O 1
ATOM 1946 N N . SER A 1 253 ? 11.772 -18.402 -14.146 1.00 76.06 253 SER A N 1
ATOM 1947 C CA . SER A 1 253 ? 10.848 -19.160 -13.295 1.00 76.06 253 SER A CA 1
ATOM 1948 C C . SER A 1 253 ? 9.740 -18.295 -12.682 1.00 76.06 253 SER A C 1
ATOM 1950 O O . SER A 1 253 ? 9.220 -18.655 -11.626 1.00 76.06 253 SER A O 1
ATOM 1952 N N . ALA A 1 254 ? 9.409 -17.140 -13.274 1.00 72.94 254 ALA A N 1
ATOM 1953 C CA . ALA A 1 254 ? 8.314 -16.309 -12.784 1.00 72.94 254 ALA A CA 1
ATOM 1954 C C . ALA A 1 254 ? 7.027 -17.140 -12.651 1.00 72.94 254 ALA A C 1
ATOM 1956 O O . ALA A 1 254 ? 6.711 -17.983 -13.497 1.00 72.94 254 ALA A O 1
ATOM 1957 N N . PHE A 1 255 ? 6.300 -16.909 -11.559 1.00 72.75 255 PHE A N 1
ATOM 1958 C CA . PHE A 1 255 ? 5.079 -17.649 -11.241 1.00 72.75 255 PHE A CA 1
ATOM 1959 C C . PHE A 1 255 ? 3.904 -17.268 -12.151 1.00 72.75 255 PHE A C 1
ATOM 1961 O O . PHE A 1 255 ? 2.971 -18.054 -12.300 1.00 72.75 255 PHE A O 1
ATOM 1968 N N . GLU A 1 256 ? 3.964 -16.096 -12.786 1.00 87.12 256 GLU A N 1
ATOM 1969 C CA . GLU A 1 256 ? 2.891 -15.527 -13.598 1.00 87.12 256 GLU A CA 1
ATOM 1970 C C . GLU A 1 256 ? 3.377 -15.068 -14.977 1.00 87.12 256 GLU A C 1
ATOM 1972 O O . GLU A 1 256 ? 4.572 -14.865 -15.202 1.00 87.12 256 GLU A O 1
ATOM 1977 N N . TYR A 1 257 ? 2.423 -14.919 -15.898 1.00 92.88 257 TYR A N 1
ATOM 1978 C CA . TYR A 1 257 ? 2.648 -14.240 -17.168 1.00 92.88 257 TYR A CA 1
ATOM 1979 C C . TYR A 1 257 ? 2.459 -12.739 -16.967 1.00 92.88 257 TYR A C 1
ATOM 1981 O O . TYR A 1 257 ? 1.466 -12.303 -16.384 1.00 92.88 257 TYR A O 1
ATOM 1989 N N . LEU A 1 258 ? 3.415 -11.973 -17.466 1.00 92.69 258 LEU A N 1
ATOM 1990 C CA . LEU A 1 258 ? 3.520 -10.535 -17.321 1.00 92.69 258 LEU A CA 1
ATOM 1991 C C . LEU A 1 258 ? 2.951 -9.842 -18.556 1.00 92.69 258 LEU A C 1
ATOM 1993 O O . LEU A 1 258 ? 3.130 -10.306 -19.685 1.00 92.69 258 LEU A O 1
ATOM 1997 N N . ASP A 1 259 ? 2.284 -8.720 -18.326 1.00 92.75 259 ASP A N 1
ATOM 1998 C CA . ASP A 1 259 ? 1.900 -7.798 -19.387 1.00 92.75 259 ASP A CA 1
ATOM 1999 C C . ASP A 1 259 ? 3.136 -7.083 -19.948 1.00 92.75 259 ASP A C 1
ATOM 2001 O O . ASP A 1 259 ? 4.155 -6.938 -19.268 1.00 92.75 259 ASP A O 1
ATOM 2005 N N . ARG A 1 260 ? 3.054 -6.646 -21.208 1.00 91.06 260 ARG A N 1
ATOM 2006 C CA . ARG A 1 260 ? 4.187 -6.024 -21.913 1.00 91.06 260 ARG A CA 1
ATOM 2007 C C . ARG A 1 260 ? 4.673 -4.737 -21.251 1.00 91.06 260 ARG A C 1
ATOM 2009 O O . ARG A 1 260 ? 5.866 -4.478 -21.250 1.00 91.06 260 ARG A O 1
ATOM 2016 N N . ASP A 1 261 ? 3.776 -3.993 -20.613 1.00 91.94 261 ASP A N 1
ATOM 2017 C CA . ASP A 1 261 ? 4.102 -2.773 -19.867 1.00 91.94 261 ASP A CA 1
ATOM 2018 C C . ASP A 1 261 ? 4.900 -3.030 -18.573 1.00 91.9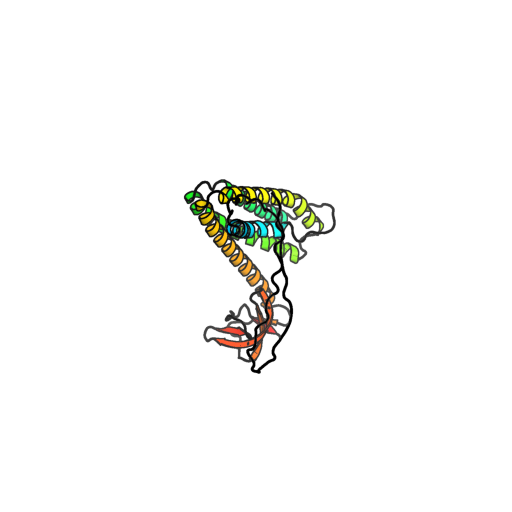4 261 ASP A C 1
ATOM 2020 O O . ASP A 1 261 ? 5.333 -2.089 -17.914 1.00 91.94 261 ASP A O 1
ATOM 2024 N N . ARG A 1 262 ? 5.124 -4.299 -18.207 1.00 93.75 262 ARG A N 1
ATOM 2025 C CA . ARG A 1 262 ? 6.006 -4.721 -17.108 1.00 93.75 262 ARG A CA 1
ATOM 2026 C C . ARG A 1 262 ? 7.373 -5.191 -17.602 1.00 93.75 262 ARG A C 1
ATOM 2028 O O . ARG A 1 262 ? 8.096 -5.817 -16.827 1.00 93.75 262 ARG A O 1
ATOM 2035 N N . LEU A 1 263 ? 7.702 -4.951 -18.871 1.00 94.62 263 LEU A N 1
ATOM 2036 C CA . LEU A 1 263 ? 8.909 -5.433 -19.536 1.00 94.62 263 LEU A CA 1
ATOM 2037 C C . LEU A 1 263 ? 9.652 -4.281 -20.224 1.00 94.62 263 LEU A C 1
ATOM 2039 O O . LEU A 1 263 ? 9.031 -3.392 -20.805 1.00 94.62 263 LEU A O 1
ATOM 2043 N N . ARG A 1 264 ? 10.984 -4.344 -20.222 1.00 94.75 264 ARG A N 1
ATOM 2044 C CA . ARG A 1 264 ? 11.862 -3.448 -20.990 1.00 94.75 264 ARG A CA 1
ATOM 2045 C C . ARG A 1 264 ? 13.076 -4.204 -21.520 1.00 94.75 264 ARG A C 1
ATOM 2047 O O . ARG A 1 264 ? 13.552 -5.145 -20.882 1.00 94.75 264 ARG A O 1
ATOM 2054 N N . ILE A 1 265 ? 13.565 -3.822 -22.690 1.00 93.69 265 ILE A N 1
ATOM 2055 C CA . ILE A 1 265 ? 14.696 -4.466 -23.363 1.00 93.69 265 ILE A CA 1
ATOM 2056 C C . ILE A 1 265 ? 15.941 -3.608 -23.124 1.00 93.69 265 ILE A C 1
ATOM 2058 O O . ILE A 1 265 ? 15.869 -2.415 -23.379 1.00 93.69 265 ILE A O 1
ATOM 2062 N N . PRO A 1 266 ? 17.058 -4.167 -22.628 1.00 91.38 266 PRO A N 1
ATOM 2063 C CA . PRO A 1 266 ? 18.327 -3.440 -22.580 1.00 91.38 266 PRO A CA 1
ATOM 2064 C C . PRO A 1 266 ? 18.816 -3.110 -23.997 1.00 91.38 266 PRO A C 1
ATOM 2066 O O . PRO A 1 266 ? 18.801 -4.010 -24.843 1.00 91.38 266 PRO A O 1
ATOM 2069 N N . ASP A 1 267 ? 19.244 -1.866 -24.222 1.00 86.25 267 ASP A N 1
ATOM 2070 C CA . ASP A 1 267 ? 19.788 -1.392 -25.507 1.00 86.25 267 ASP A CA 1
ATOM 2071 C C . ASP A 1 267 ? 21.133 -2.051 -25.885 1.00 86.25 267 ASP A C 1
ATOM 2073 O O . ASP A 1 267 ? 21.913 -2.441 -24.976 1.00 86.25 267 ASP A O 1
#

Foldseek 3Di:
DDDDDDDDDDDDDDDDDDDDDDDDDDDDDDDDDDDPDDPDDDDPCLPVLLVVLLCLLLVVLLCLLPPPLPDDDDADDADPVLVVLLVLSLVLLLVLLVLLQQDPDLVSLVVCLVVLLVSLLSNLVSSVVNVVCVVVVVTDSRNSRVSNVVRVVSSVVSSVSSSVSSVVLSVDVVSSVSNSVSSNNSSVSNVVSNQVSLLVVLLVCLPPPQKDAQDPPDDADFQAWKWFQASVRHTDIFTWHDADPVRWTDTDPHPDTHHSSRIIHGD

Organism: NCBI:txid2527973

pLDDT: mean 72.07, std 21.14, range [30.83, 95.25]